Protein AF-A0A815MIX4-F1 (afdb_monomer_lite)

Sequence (222 aa):
MMLAAHYNLRPIVDLLFELLPLDRAVDDLLRLACRYTIDRHMLDGDNAFYFFAQGLNGKQTSDNPILYEVYEFHHECQTFDELISIQNDNNAMCMHALLVNERIFRQHGDIAIYFDLFEKQCDYYHDNQLFHRCLQLRIHAYQLIRRVQNDSYDQRRWHDNKFYSLVKDLQNMLRQSGVVPVDSLVIIFNWIFDQNMIVSTFLQLNLLKIVICVSIYSVVQN

Foldseek 3Di:
DLVCVLVVVVVVLVVVLVVDDLVVNLLVLLLSLLCCLQPPSNPDLVSNLVSLVVSLVSDDDDPDWDQDVLLVRQTQDNDNVVSVVCSPPSSSSNSNSLSSLLVVCLVPVPLVSNVVSLVSVLVVCLVVVVNVSSLSSVLVSVVSNPVSDDDDPVVVVVVVVVVVVSLVSVVVCCVPVVDDPVVSVVSVVCVVVVVPDPDPPVVVVSNVVVVVSNVVSVVVVD

pLDDT: mean 75.34, std 15.77, range [40.16, 96.56]

Secondary structure (DSSP, 8-state):
-HHHHHTT-HHHHHHHHHHS-HHHHHHHHHHHHHHHHH-TTS--HHHHHHHHHHHHHTPPPPSS----GGGTT-----SHHHHHHHTT-HHHHHHHHHHHHHHHHHHH--HHHHHHHHHHHHHHHHHTT-HHHHHHHHHHHHHHHHHH----HHHHHHHHHHHHHHHHHHHHHHHHHS---HHHHHHHHHHHHHT-----HHHHHHHHHHHHHHHHHHHH--

Organism: NCBI:txid392033

Radius of gyration: 19.66 Å; chains: 1; bounding box: 45×32×56 Å

Structure (mmCIF, N/CA/C/O backbone):
data_AF-A0A815MIX4-F1
#
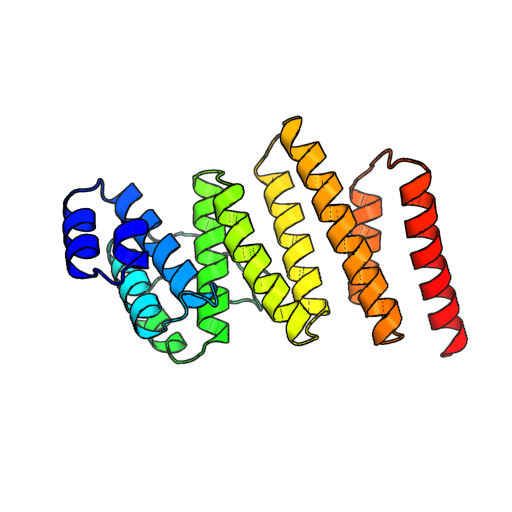_entry.id   AF-A0A815MIX4-F1
#
loop_
_atom_site.group_PDB
_atom_site.id
_atom_site.type_symbol
_atom_site.label_atom_id
_atom_site.label_alt_id
_atom_site.label_comp_id
_atom_site.label_asym_id
_atom_site.label_entity_id
_atom_site.label_seq_id
_atom_site.pdbx_PDB_ins_code
_atom_site.Cartn_x
_atom_site.Cartn_y
_atom_site.Cartn_z
_atom_site.occupancy
_atom_site.B_iso_or_equiv
_atom_site.auth_seq_id
_atom_site.auth_comp_id
_atom_site.auth_asym_id
_atom_site.auth_atom_id
_atom_site.pdbx_PDB_model_num
ATOM 1 N N . MET A 1 1 ? 12.517 8.590 -12.000 1.00 79.62 1 MET A N 1
ATOM 2 C CA . MET A 1 1 ? 11.249 7.919 -12.363 1.00 79.62 1 MET A CA 1
ATOM 3 C C . MET A 1 1 ? 10.048 8.576 -11.700 1.00 79.62 1 MET A C 1
ATOM 5 O O . MET A 1 1 ? 9.207 9.089 -12.419 1.00 79.62 1 MET A O 1
ATOM 9 N N . MET A 1 2 ? 10.012 8.669 -10.365 1.00 75.19 2 MET A N 1
ATOM 10 C CA . MET A 1 2 ? 8.900 9.267 -9.598 1.00 75.19 2 MET A CA 1
ATOM 11 C C . MET A 1 2 ? 8.406 10.630 -10.105 1.00 75.19 2 MET A C 1
ATOM 13 O O . MET A 1 2 ? 7.207 10.829 -10.259 1.00 75.19 2 MET A O 1
ATOM 17 N N . LEU A 1 3 ? 9.321 11.555 -10.415 1.00 80.06 3 LEU A N 1
ATOM 18 C CA . LEU A 1 3 ? 8.947 12.871 -10.942 1.00 80.06 3 LEU A CA 1
ATOM 19 C C . LEU A 1 3 ? 8.307 12.778 -12.337 1.00 80.06 3 LEU A C 1
ATOM 21 O O . LEU A 1 3 ? 7.309 13.434 -12.593 1.00 80.06 3 LEU A O 1
ATOM 25 N N . ALA A 1 4 ? 8.854 11.945 -13.227 1.00 82.81 4 ALA A N 1
ATOM 26 C CA . ALA A 1 4 ? 8.300 11.749 -14.567 1.00 82.81 4 ALA A CA 1
ATOM 27 C C . ALA A 1 4 ? 6.889 11.152 -14.503 1.00 82.81 4 ALA A C 1
ATOM 29 O O . ALA A 1 4 ? 5.995 11.588 -15.223 1.00 82.81 4 ALA A O 1
ATOM 30 N N . ALA A 1 5 ? 6.678 10.208 -13.588 1.00 77.06 5 ALA A N 1
ATOM 31 C CA . ALA A 1 5 ? 5.374 9.613 -13.369 1.00 77.06 5 ALA A CA 1
ATOM 32 C C . ALA A 1 5 ? 4.365 10.588 -12.749 1.00 77.06 5 ALA A C 1
ATOM 34 O O . ALA A 1 5 ? 3.227 10.634 -13.189 1.00 77.06 5 ALA A O 1
ATOM 35 N N . HIS A 1 6 ? 4.785 11.444 -11.812 1.00 73.19 6 HIS A N 1
ATOM 36 C CA . HIS A 1 6 ? 3.924 12.506 -11.277 1.00 73.19 6 HIS A CA 1
ATOM 37 C C . HIS A 1 6 ? 3.339 13.414 -12.376 1.00 73.19 6 HIS A C 1
ATOM 39 O O . HIS A 1 6 ? 2.205 13.865 -12.267 1.00 73.19 6 HIS A O 1
ATOM 45 N N . TYR A 1 7 ? 4.087 13.637 -13.461 1.00 82.12 7 TYR A N 1
ATOM 46 C CA . TYR A 1 7 ? 3.631 14.389 -14.635 1.00 82.12 7 TYR A CA 1
ATOM 47 C C . TYR A 1 7 ? 3.017 13.511 -15.743 1.00 82.12 7 TYR A C 1
ATOM 49 O O . TYR A 1 7 ? 2.845 13.980 -16.866 1.00 82.12 7 TYR A O 1
ATOM 57 N N . ASN A 1 8 ? 2.702 12.244 -15.457 1.00 78.69 8 ASN A N 1
ATOM 58 C CA . ASN A 1 8 ? 2.162 11.261 -16.403 1.00 78.69 8 ASN A CA 1
ATOM 59 C C . ASN A 1 8 ? 3.000 11.094 -17.685 1.00 78.69 8 ASN A C 1
ATOM 61 O O . ASN A 1 8 ? 2.490 10.775 -18.759 1.00 78.69 8 ASN A O 1
ATOM 65 N N . LEU A 1 9 ? 4.319 11.266 -17.578 1.00 86.75 9 LEU A N 1
ATOM 66 C CA . LEU A 1 9 ? 5.256 11.105 -18.688 1.00 86.75 9 LEU A CA 1
ATOM 67 C C . LEU A 1 9 ? 5.687 9.638 -18.804 1.00 86.75 9 LEU A C 1
ATOM 69 O O . LEU A 1 9 ? 6.866 9.320 -18.638 1.00 86.75 9 LEU A O 1
ATOM 73 N N . ARG A 1 10 ? 4.732 8.737 -19.085 1.00 85.06 10 ARG A N 1
ATOM 74 C CA . ARG A 1 10 ? 4.973 7.283 -19.184 1.00 85.06 10 ARG A CA 1
ATOM 75 C C . ARG A 1 10 ? 6.172 6.922 -20.085 1.00 85.06 10 ARG A C 1
ATOM 77 O O . ARG A 1 10 ? 7.029 6.196 -19.595 1.00 85.06 10 ARG A O 1
ATOM 84 N N . PRO A 1 11 ? 6.358 7.511 -21.286 1.00 88.12 11 PRO A N 1
ATOM 85 C CA . PRO A 1 11 ? 7.526 7.205 -22.121 1.00 88.12 11 PRO A CA 1
ATOM 86 C C . PRO A 1 11 ? 8.874 7.507 -21.449 1.00 88.12 11 PRO A C 1
ATOM 88 O O . PRO A 1 11 ? 9.871 6.845 -21.715 1.00 88.12 11 PRO A O 1
ATOM 91 N N . ILE A 1 12 ? 8.921 8.507 -20.562 1.00 88.06 12 ILE A N 1
ATOM 92 C CA . ILE A 1 12 ? 10.130 8.832 -19.796 1.00 88.06 12 ILE A CA 1
ATOM 93 C C . ILE A 1 12 ? 10.322 7.827 -18.658 1.00 88.06 12 ILE A C 1
ATOM 95 O O . ILE A 1 12 ? 11.456 7.491 -18.331 1.00 88.06 12 ILE A O 1
ATOM 99 N N . VAL A 1 13 ? 9.239 7.346 -18.042 1.00 86.44 13 VAL A N 1
ATOM 100 C CA . VAL A 1 13 ? 9.316 6.281 -17.032 1.00 86.44 13 VAL A CA 1
ATOM 101 C C . VAL A 1 13 ? 9.862 4.999 -17.656 1.00 86.44 13 VAL A C 1
ATOM 103 O O . VAL A 1 13 ? 10.793 4.432 -17.092 1.00 86.44 13 VAL A O 1
ATOM 106 N N . ASP A 1 14 ? 9.355 4.614 -18.829 1.00 86.06 14 ASP A N 1
ATOM 107 C CA . ASP A 1 14 ? 9.813 3.432 -19.567 1.00 86.06 14 ASP A CA 1
ATOM 108 C C . ASP A 1 14 ? 11.296 3.570 -19.964 1.00 86.06 14 ASP A C 1
ATOM 110 O O . ASP A 1 14 ? 12.101 2.689 -19.671 1.00 86.06 14 ASP A O 1
ATOM 114 N N . LEU A 1 15 ? 11.703 4.726 -20.508 1.00 88.38 15 LEU A N 1
ATOM 115 C CA . LEU A 1 15 ? 13.111 5.000 -20.830 1.00 88.38 15 LEU A CA 1
ATOM 116 C C . LEU A 1 15 ? 14.020 4.917 -19.594 1.00 88.38 15 LEU A C 1
ATOM 118 O O . LEU A 1 15 ? 15.122 4.381 -19.652 1.00 88.38 15 LEU A O 1
ATOM 122 N N . LEU A 1 16 ? 13.588 5.477 -18.461 1.00 86.38 16 LEU A N 1
ATOM 123 C CA . LEU A 1 16 ? 14.371 5.431 -17.227 1.00 86.38 16 LEU A CA 1
ATOM 124 C C . LEU A 1 16 ? 14.458 4.015 -16.652 1.00 86.38 16 LEU A C 1
ATOM 126 O O . LEU A 1 16 ? 15.475 3.693 -16.042 1.00 86.38 16 LEU A O 1
ATOM 130 N N . PHE A 1 17 ? 13.429 3.188 -16.839 1.00 85.56 17 PHE A N 1
ATOM 131 C CA . PHE A 1 17 ? 13.443 1.789 -16.422 1.00 85.56 17 PHE A CA 1
ATOM 132 C C . PHE A 1 17 ? 14.522 0.994 -17.166 1.00 85.56 17 PHE A C 1
ATOM 134 O O . PHE A 1 17 ? 15.281 0.268 -16.531 1.00 85.56 17 PHE A O 1
ATOM 141 N N . GLU A 1 18 ? 14.669 1.206 -18.476 1.00 86.25 18 GLU A N 1
ATOM 142 C CA . GLU A 1 18 ? 15.715 0.562 -19.287 1.00 86.25 18 GLU A CA 1
ATOM 143 C C . GLU A 1 18 ? 17.143 0.986 -18.898 1.00 86.25 18 GLU A C 1
ATOM 145 O O . GLU A 1 18 ? 18.100 0.242 -19.112 1.00 86.25 18 GLU A O 1
ATOM 150 N N . LEU A 1 19 ? 17.303 2.186 -18.332 1.00 87.00 19 LEU A N 1
ATOM 151 C CA . LEU A 1 19 ? 18.609 2.764 -18.000 1.00 87.00 19 LEU A CA 1
ATOM 152 C C . LEU A 1 19 ? 19.081 2.464 -16.571 1.00 87.00 19 LEU A C 1
ATOM 154 O O . LEU A 1 19 ? 20.255 2.684 -16.259 1.00 87.00 19 LEU A O 1
ATOM 158 N N . LEU A 1 20 ? 18.191 2.024 -15.681 1.00 83.50 20 LEU A N 1
ATOM 159 C CA . LEU A 1 20 ? 18.502 1.793 -14.271 1.00 83.50 20 LEU A CA 1
ATOM 160 C C . LEU A 1 20 ? 18.845 0.320 -13.993 1.00 83.50 20 LEU A C 1
ATOM 162 O O . LEU A 1 20 ? 18.375 -0.571 -14.697 1.00 83.50 20 LEU A O 1
ATOM 166 N N . PRO A 1 21 ? 19.641 0.027 -12.944 1.00 83.19 21 PRO A N 1
ATOM 167 C CA . PRO A 1 21 ? 19.847 -1.347 -12.495 1.00 83.19 21 PRO A CA 1
ATOM 168 C C . PRO A 1 21 ? 18.508 -2.019 -12.177 1.00 83.19 21 PRO A C 1
ATOM 170 O O . PRO A 1 21 ? 17.703 -1.434 -11.448 1.00 83.19 21 PRO A O 1
ATOM 173 N N . LEU A 1 22 ? 18.309 -3.239 -12.688 1.00 80.62 22 LEU A N 1
ATOM 174 C CA . LEU A 1 22 ? 17.027 -3.954 -12.660 1.00 80.62 22 LEU A CA 1
ATOM 175 C C . LEU A 1 22 ? 16.388 -3.970 -11.263 1.00 80.62 22 LEU A C 1
ATOM 177 O O . LEU A 1 22 ? 15.242 -3.557 -11.120 1.00 80.62 22 LEU A O 1
ATOM 181 N N . ASP A 1 23 ? 17.150 -4.334 -10.229 1.00 76.88 23 ASP A N 1
ATOM 182 C CA . ASP A 1 23 ? 16.641 -4.442 -8.853 1.00 76.88 23 ASP A CA 1
ATOM 183 C C . ASP A 1 23 ? 16.054 -3.119 -8.337 1.00 76.88 23 ASP A C 1
ATOM 185 O O . ASP A 1 23 ? 14.976 -3.078 -7.747 1.00 76.88 23 ASP A O 1
ATOM 189 N N . ARG A 1 24 ? 16.740 -2.002 -8.604 1.00 77.69 24 ARG A N 1
ATOM 190 C CA . ARG A 1 24 ? 16.288 -0.673 -8.176 1.00 77.69 24 ARG A CA 1
ATOM 191 C C . ARG A 1 24 ? 15.137 -0.165 -9.039 1.00 77.69 24 ARG A C 1
ATOM 193 O O . ARG A 1 24 ? 14.228 0.481 -8.527 1.00 77.69 24 ARG A O 1
ATOM 200 N N . ALA A 1 25 ? 15.186 -0.447 -10.338 1.00 83.69 25 ALA A N 1
ATOM 201 C CA . ALA A 1 25 ? 14.171 -0.029 -11.292 1.00 83.69 25 ALA A CA 1
ATOM 202 C C . ALA A 1 25 ? 12.816 -0.694 -10.992 1.00 83.69 25 ALA A C 1
ATOM 204 O O . ALA A 1 25 ? 11.783 -0.026 -11.028 1.00 83.69 25 ALA A O 1
ATOM 205 N N . VAL A 1 26 ? 12.827 -1.981 -10.628 1.00 88.00 26 VAL A N 1
ATOM 206 C CA . VAL A 1 26 ? 11.630 -2.742 -10.241 1.00 88.00 26 VAL A CA 1
ATOM 207 C C . VAL A 1 26 ? 10.994 -2.167 -8.979 1.00 88.00 26 VAL A C 1
ATOM 209 O O . VAL A 1 26 ? 9.800 -1.874 -8.984 1.00 88.00 26 VAL A O 1
ATOM 212 N N . ASP A 1 27 ? 11.766 -1.940 -7.915 1.00 87.75 27 ASP A N 1
ATOM 213 C CA . ASP A 1 27 ? 11.205 -1.383 -6.679 1.00 87.75 27 ASP A CA 1
ATOM 214 C C . ASP A 1 27 ? 10.684 0.050 -6.870 1.00 87.75 27 ASP A C 1
ATOM 216 O O . ASP A 1 27 ? 9.637 0.399 -6.322 1.00 87.75 27 ASP A O 1
ATOM 220 N N . ASP A 1 28 ? 11.351 0.875 -7.683 1.00 87.38 28 ASP A N 1
ATOM 221 C CA . ASP A 1 28 ? 10.871 2.221 -8.013 1.00 87.38 28 ASP A CA 1
ATOM 222 C C . ASP A 1 28 ? 9.551 2.184 -8.811 1.00 87.38 28 ASP A C 1
ATOM 224 O O . ASP A 1 28 ? 8.650 2.983 -8.535 1.00 87.38 28 ASP A O 1
ATOM 228 N N . LEU A 1 29 ? 9.393 1.244 -9.755 1.00 90.38 29 LEU A N 1
ATOM 229 C CA . LEU A 1 29 ? 8.122 1.018 -10.460 1.00 90.38 29 LEU A CA 1
ATOM 230 C C . LEU A 1 29 ? 7.015 0.556 -9.516 1.00 90.38 29 LEU A C 1
ATOM 232 O O . LEU A 1 29 ? 5.892 1.052 -9.579 1.00 90.38 29 LEU A O 1
ATOM 236 N N . LEU A 1 30 ? 7.323 -0.374 -8.619 1.00 91.81 30 LEU A N 1
ATOM 237 C CA . LEU A 1 30 ? 6.350 -0.910 -7.677 1.00 91.81 30 LEU A CA 1
ATOM 238 C C . LEU A 1 30 ? 5.905 0.144 -6.657 1.00 91.81 30 LEU A C 1
ATOM 240 O O . LEU A 1 30 ? 4.713 0.270 -6.380 1.00 91.81 30 LEU A O 1
ATOM 244 N N . ARG A 1 31 ? 6.826 0.978 -6.156 1.00 90.81 31 ARG A N 1
ATOM 245 C CA . ARG A 1 31 ? 6.482 2.146 -5.324 1.00 90.81 31 ARG A CA 1
ATOM 246 C C . ARG A 1 31 ? 5.573 3.119 -6.064 1.00 90.81 31 ARG A C 1
ATOM 248 O O . ARG A 1 31 ? 4.668 3.701 -5.461 1.00 90.81 31 ARG A O 1
ATOM 255 N N . LEU A 1 32 ? 5.815 3.304 -7.358 1.00 91.56 32 LEU A N 1
ATOM 256 C CA . LEU A 1 32 ? 4.985 4.154 -8.191 1.00 91.56 32 LEU A CA 1
ATOM 257 C C . LEU A 1 32 ? 3.574 3.573 -8.360 1.00 91.56 32 LEU A C 1
ATOM 259 O O . LEU A 1 32 ? 2.599 4.292 -8.150 1.00 91.56 32 LEU A O 1
ATOM 263 N N . ALA A 1 33 ? 3.461 2.277 -8.652 1.00 93.88 33 ALA A N 1
ATOM 264 C CA . ALA A 1 33 ? 2.185 1.569 -8.728 1.00 93.88 33 ALA A CA 1
ATOM 265 C C . ALA A 1 33 ? 1.378 1.698 -7.421 1.00 93.88 33 ALA A C 1
ATOM 267 O O . ALA A 1 33 ? 0.186 2.013 -7.441 1.00 93.88 33 ALA A O 1
ATOM 268 N N . CYS A 1 34 ? 2.047 1.574 -6.267 1.00 94.25 34 CYS A N 1
ATOM 269 C CA . CYS A 1 34 ? 1.418 1.764 -4.958 1.00 94.25 34 CYS A CA 1
ATOM 270 C C . CYS A 1 34 ? 0.846 3.179 -4.781 1.00 94.25 34 CYS A C 1
ATOM 272 O O . CYS A 1 34 ? -0.245 3.341 -4.234 1.00 94.25 34 CYS A O 1
ATOM 274 N N . ARG A 1 35 ? 1.545 4.215 -5.268 1.00 92.69 35 ARG A N 1
ATOM 275 C CA . ARG A 1 35 ? 1.034 5.597 -5.242 1.00 92.69 35 ARG A CA 1
ATOM 276 C C . ARG A 1 35 ? -0.188 5.779 -6.125 1.00 92.69 35 ARG A C 1
ATOM 278 O O . ARG A 1 35 ? -1.153 6.361 -5.650 1.00 92.69 35 ARG A O 1
ATOM 285 N N . TYR A 1 36 ? -0.177 5.242 -7.342 1.00 94.00 36 TYR A N 1
ATOM 286 C CA . TYR A 1 36 ? -1.345 5.279 -8.228 1.00 94.00 36 TYR A CA 1
ATOM 287 C C . TYR A 1 36 ? -2.574 4.563 -7.645 1.00 94.00 36 TYR A C 1
ATOM 289 O O . TYR A 1 36 ? -3.699 4.837 -8.052 1.00 94.00 36 TYR A O 1
ATOM 297 N N . THR A 1 37 ? -2.363 3.673 -6.672 1.00 94.81 37 THR A N 1
ATOM 298 C CA . THR A 1 37 ? -3.431 2.925 -6.000 1.00 94.81 37 THR A CA 1
ATOM 299 C C . THR A 1 37 ? -3.968 3.632 -4.752 1.00 94.81 37 THR A C 1
ATOM 301 O O . THR A 1 37 ? -5.168 3.609 -4.507 1.00 94.81 37 THR A O 1
ATOM 304 N N . ILE A 1 38 ? -3.096 4.248 -3.944 1.00 93.62 38 ILE A N 1
ATOM 305 C CA . ILE A 1 38 ? -3.452 4.755 -2.603 1.00 93.62 38 ILE A CA 1
ATOM 306 C C . ILE A 1 38 ? -3.509 6.291 -2.546 1.00 93.62 38 ILE A C 1
ATOM 308 O O . ILE A 1 38 ? -4.311 6.870 -1.810 1.00 93.62 38 ILE A O 1
ATOM 312 N N . ASP A 1 39 ? -2.637 6.986 -3.280 1.00 90.88 39 ASP A N 1
ATOM 313 C CA . ASP A 1 39 ? -2.523 8.441 -3.197 1.00 90.88 39 ASP A CA 1
ATOM 314 C C . ASP A 1 39 ? -3.663 9.111 -3.963 1.00 90.88 39 ASP A C 1
ATOM 316 O O . ASP A 1 39 ? -3.680 9.105 -5.192 1.00 90.88 39 ASP A O 1
ATOM 320 N N . ARG A 1 40 ? -4.594 9.746 -3.238 1.00 87.31 40 ARG A N 1
ATOM 321 C CA . ARG A 1 40 ? -5.786 10.394 -3.815 1.00 87.31 40 ARG A CA 1
ATOM 322 C C . ARG A 1 40 ? -5.473 11.394 -4.929 1.00 87.31 40 ARG A C 1
ATOM 324 O O . ARG A 1 40 ? -6.309 11.598 -5.802 1.00 87.31 40 ARG A O 1
ATOM 331 N N . HIS A 1 41 ? -4.296 12.018 -4.907 1.00 86.19 41 HIS A N 1
ATOM 332 C CA . HIS A 1 41 ? -3.884 12.982 -5.931 1.00 86.19 41 HIS A CA 1
ATOM 333 C C . HIS A 1 41 ? -3.327 12.332 -7.198 1.00 86.19 41 HIS A C 1
ATOM 335 O O . HIS A 1 41 ? -3.188 13.006 -8.216 1.00 86.19 41 HIS A O 1
ATOM 341 N N . MET A 1 42 ? -2.995 11.047 -7.129 1.00 87.12 42 MET A N 1
ATOM 342 C CA . MET A 1 42 ? -2.441 10.266 -8.226 1.00 87.12 42 MET A CA 1
ATOM 343 C C . MET A 1 42 ? -3.307 9.047 -8.550 1.00 87.12 42 MET A C 1
ATOM 345 O O . MET A 1 42 ? -2.818 8.174 -9.240 1.00 87.12 42 MET A O 1
ATOM 349 N N . LEU A 1 43 ? -4.549 8.942 -8.070 1.00 89.94 43 LEU A N 1
ATOM 350 C CA . LEU A 1 43 ? -5.382 7.758 -8.304 1.00 89.94 43 LEU A CA 1
ATOM 351 C C . LEU A 1 43 ? -5.587 7.490 -9.801 1.00 89.94 43 LEU A C 1
ATOM 353 O O . LEU A 1 43 ? -6.204 8.295 -10.498 1.00 89.94 43 LEU A O 1
ATOM 357 N N . ASP A 1 44 ? -5.099 6.343 -10.269 1.00 91.81 44 ASP A N 1
ATOM 358 C CA . ASP A 1 44 ? -5.249 5.876 -11.649 1.00 91.81 44 ASP A CA 1
ATOM 359 C C . ASP A 1 44 ? -5.038 4.354 -11.699 1.00 91.81 44 ASP A C 1
ATOM 361 O O . ASP A 1 44 ? -3.911 3.858 -11.607 1.00 91.81 44 ASP A O 1
ATOM 365 N N . GLY A 1 45 ? -6.140 3.609 -11.822 1.00 91.19 45 GLY A N 1
ATOM 366 C CA . GLY A 1 45 ? -6.121 2.144 -11.841 1.00 91.19 45 GLY A CA 1
ATOM 367 C C . GLY A 1 45 ? -5.362 1.562 -13.037 1.00 91.19 45 GLY A C 1
ATOM 368 O O . GLY A 1 45 ? -4.663 0.560 -12.882 1.00 91.19 45 GLY A O 1
ATOM 369 N N . ASP A 1 46 ? -5.412 2.225 -14.196 1.00 92.06 46 ASP A N 1
ATOM 370 C CA . ASP A 1 46 ? -4.738 1.766 -15.415 1.00 92.06 46 ASP A CA 1
ATOM 371 C C . ASP A 1 46 ? -3.217 1.911 -15.278 1.00 92.06 46 ASP A C 1
ATOM 373 O O . ASP A 1 46 ? -2.446 1.027 -15.667 1.00 92.06 46 ASP A O 1
ATOM 377 N N . ASN A 1 47 ? -2.762 3.026 -14.697 1.00 91.56 47 ASN A N 1
ATOM 378 C CA . ASN A 1 47 ? -1.351 3.22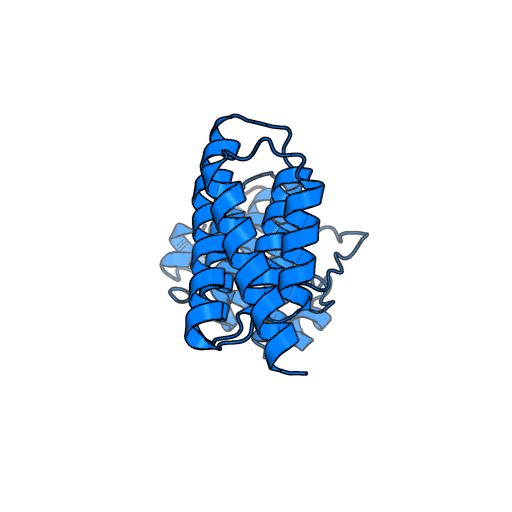1 -14.379 1.00 91.56 47 ASN A CA 1
ATOM 379 C C . ASN A 1 47 ? -0.883 2.304 -13.245 1.00 91.56 47 ASN A C 1
ATOM 381 O O . ASN A 1 47 ? 0.204 1.733 -13.356 1.00 91.56 47 ASN A O 1
ATOM 385 N N . ALA A 1 48 ? -1.690 2.110 -12.200 1.00 94.44 48 ALA A N 1
ATOM 386 C CA . ALA A 1 48 ? -1.376 1.172 -11.126 1.00 94.44 48 ALA A CA 1
ATOM 387 C C . ALA A 1 48 ? -1.159 -0.246 -11.672 1.00 94.44 48 ALA A C 1
ATOM 389 O O . ALA A 1 48 ? -0.090 -0.824 -11.467 1.00 94.44 48 ALA A O 1
ATOM 390 N N . PHE A 1 49 ? -2.127 -0.777 -12.426 1.00 94.75 49 PHE A N 1
ATOM 391 C CA . PHE A 1 49 ? -2.040 -2.107 -13.026 1.00 94.75 49 PHE A CA 1
ATOM 392 C C . PHE A 1 49 ? -0.828 -2.236 -13.954 1.00 94.75 49 PHE A C 1
ATOM 394 O O . PHE A 1 49 ? -0.055 -3.186 -13.829 1.00 94.75 49 PHE A O 1
ATOM 401 N N . TYR A 1 50 ? -0.613 -1.258 -14.841 1.00 92.44 50 TYR A N 1
ATOM 402 C CA . TYR A 1 50 ? 0.527 -1.262 -15.760 1.00 92.44 50 TYR A CA 1
ATOM 403 C C . TYR A 1 50 ? 1.865 -1.361 -15.020 1.00 92.44 50 TYR A C 1
ATOM 405 O O . TYR A 1 50 ? 2.696 -2.203 -15.357 1.00 92.44 50 TYR A O 1
ATOM 413 N N . PHE A 1 51 ? 2.082 -0.531 -13.997 1.00 92.56 51 PHE A N 1
ATOM 414 C CA . PHE A 1 51 ? 3.353 -0.526 -13.275 1.00 92.56 51 PHE A CA 1
ATOM 415 C C . PHE A 1 51 ? 3.523 -1.746 -12.358 1.00 92.56 51 PHE A C 1
ATOM 417 O O . PHE A 1 51 ? 4.646 -2.239 -12.237 1.00 92.56 51 PHE A O 1
ATOM 424 N N . PHE A 1 52 ? 2.445 -2.295 -11.783 1.00 94.00 52 PHE A N 1
ATOM 425 C CA . PHE A 1 52 ? 2.513 -3.587 -11.088 1.00 94.00 52 PHE A CA 1
ATOM 426 C C . PHE A 1 52 ? 2.893 -4.723 -12.040 1.00 94.00 52 PHE A C 1
ATOM 428 O O . PHE A 1 52 ? 3.790 -5.503 -11.724 1.00 94.00 52 PHE A O 1
ATOM 435 N N . ALA A 1 53 ? 2.287 -4.783 -13.228 1.00 92.25 53 ALA A N 1
ATOM 436 C CA . ALA A 1 53 ? 2.597 -5.796 -14.234 1.00 92.25 53 ALA A CA 1
ATOM 437 C C . ALA A 1 53 ? 4.065 -5.733 -14.689 1.00 92.25 53 ALA A C 1
ATOM 439 O O . ALA A 1 53 ? 4.735 -6.763 -14.770 1.00 92.25 53 ALA A O 1
ATOM 440 N N . GLN A 1 54 ? 4.589 -4.526 -14.925 1.00 88.50 54 GLN A N 1
ATOM 441 C CA . GLN A 1 54 ? 6.006 -4.337 -15.254 1.00 88.50 54 GLN A CA 1
ATOM 442 C C . GLN A 1 54 ? 6.925 -4.764 -14.102 1.00 88.50 54 GLN A C 1
ATOM 444 O O . GLN A 1 54 ? 7.930 -5.436 -14.327 1.00 88.50 54 GLN A O 1
ATOM 449 N N . GLY A 1 55 ? 6.562 -4.429 -12.861 1.00 87.75 55 GLY A N 1
ATOM 450 C CA . GLY A 1 55 ? 7.319 -4.832 -11.680 1.00 87.75 55 GLY A CA 1
ATOM 451 C C . GLY A 1 55 ? 7.344 -6.349 -11.459 1.00 87.75 55 GLY A C 1
ATOM 452 O O . GLY A 1 55 ? 8.384 -6.880 -11.078 1.00 87.75 55 GLY A O 1
ATOM 453 N N . LEU A 1 56 ? 6.248 -7.062 -11.750 1.00 86.69 56 LEU A N 1
ATOM 454 C CA . LEU A 1 56 ? 6.182 -8.529 -11.657 1.00 86.69 56 LEU A CA 1
ATOM 455 C C . LEU A 1 56 ? 7.149 -9.222 -12.622 1.00 86.69 56 LEU A C 1
ATOM 457 O O . LEU A 1 56 ? 7.810 -10.179 -12.229 1.00 86.69 56 LEU A O 1
ATOM 461 N N . ASN A 1 57 ? 7.287 -8.712 -13.848 1.00 78.31 57 ASN A N 1
ATOM 462 C CA . ASN A 1 57 ? 8.199 -9.282 -14.848 1.00 78.31 57 ASN A CA 1
ATOM 463 C C . ASN A 1 57 ? 9.676 -9.217 -14.426 1.00 78.31 57 ASN A C 1
ATOM 465 O O . ASN A 1 57 ? 10.477 -10.039 -14.866 1.00 78.31 57 ASN A O 1
ATOM 469 N N . GLY A 1 58 ? 10.043 -8.241 -13.592 1.00 67.25 58 GLY A N 1
ATOM 470 C CA . GLY A 1 58 ? 11.406 -8.071 -13.088 1.00 67.25 58 GLY A CA 1
ATOM 471 C C . GLY A 1 58 ? 11.663 -8.702 -11.716 1.00 67.25 58 GLY A C 1
ATOM 472 O O . GLY A 1 58 ? 12.774 -8.585 -11.200 1.00 67.25 58 GLY A O 1
ATOM 473 N N . LYS A 1 59 ? 10.662 -9.338 -11.095 1.00 67.94 59 LYS A N 1
ATOM 474 C CA . LYS A 1 59 ? 10.723 -9.785 -9.699 1.00 67.94 59 LYS A CA 1
ATOM 475 C C . LYS A 1 59 ? 11.256 -11.218 -9.568 1.00 67.94 59 LYS A C 1
ATOM 477 O O . LYS A 1 59 ? 10.812 -12.125 -10.265 1.00 67.94 59 LYS A O 1
ATOM 482 N N . GLN A 1 60 ? 12.138 -11.449 -8.591 1.00 59.09 60 GLN A N 1
ATOM 483 C CA . GLN A 1 60 ? 12.347 -12.788 -8.027 1.00 59.09 60 GLN A CA 1
ATOM 484 C C . GLN A 1 60 ? 11.223 -13.080 -7.025 1.00 59.09 60 GLN A C 1
ATOM 486 O O . GLN A 1 60 ? 11.025 -12.324 -6.069 1.00 59.09 60 GLN A O 1
ATOM 491 N N . THR A 1 61 ? 10.453 -14.141 -7.265 1.00 57.44 61 THR A N 1
ATOM 492 C CA . THR A 1 61 ? 9.349 -14.579 -6.399 1.00 57.44 61 THR A CA 1
ATOM 493 C C . THR A 1 61 ? 9.791 -14.690 -4.941 1.00 57.44 61 THR A C 1
ATOM 495 O O . THR A 1 61 ? 10.840 -15.254 -4.642 1.00 57.44 61 THR A O 1
ATOM 498 N N . SER A 1 62 ? 8.987 -14.136 -4.029 1.00 58.56 62 SER A N 1
ATOM 499 C CA . SER A 1 62 ? 9.208 -14.293 -2.588 1.00 58.56 62 SER A CA 1
ATOM 500 C C . SER A 1 62 ? 8.657 -15.646 -2.153 1.00 58.56 62 SER A C 1
ATOM 502 O O . SER A 1 62 ? 7.458 -15.874 -2.290 1.00 58.56 62 SER A O 1
ATOM 504 N N . ASP A 1 63 ? 9.498 -16.505 -1.575 1.00 56.34 63 ASP A N 1
ATOM 505 C CA . ASP A 1 63 ? 9.101 -17.862 -1.160 1.00 56.34 63 ASP A CA 1
ATOM 506 C C . ASP A 1 63 ? 8.060 -17.889 -0.023 1.00 56.34 63 ASP A C 1
ATOM 508 O O . ASP A 1 63 ? 7.458 -18.927 0.233 1.00 56.34 63 ASP A O 1
ATOM 512 N N . ASN A 1 64 ? 7.816 -16.761 0.659 1.00 60.19 64 ASN A N 1
ATOM 513 C CA . ASN A 1 64 ? 6.850 -16.679 1.756 1.00 60.19 64 ASN A CA 1
ATOM 514 C C . ASN A 1 64 ? 5.885 -15.494 1.578 1.00 60.19 64 ASN A C 1
ATOM 516 O O . ASN A 1 64 ? 6.309 -14.342 1.740 1.00 60.19 64 ASN A O 1
ATOM 520 N N . PRO A 1 65 ? 4.595 -15.737 1.274 1.00 63.47 65 PRO A N 1
ATOM 521 C CA . PRO A 1 65 ? 3.602 -14.678 1.210 1.00 63.47 65 PRO A CA 1
ATOM 522 C C . PRO A 1 65 ? 3.326 -14.127 2.609 1.00 63.47 65 PRO A C 1
ATOM 524 O O . PRO A 1 65 ? 3.156 -14.860 3.585 1.00 63.47 65 PRO A O 1
ATOM 527 N N . ILE A 1 66 ? 3.278 -12.804 2.702 1.00 65.75 66 ILE A N 1
ATOM 528 C CA . ILE A 1 66 ? 2.870 -12.114 3.917 1.00 65.75 66 ILE A CA 1
ATOM 529 C C . ILE A 1 66 ? 1.350 -12.254 4.042 1.00 65.75 66 ILE A C 1
ATOM 531 O O . ILE A 1 66 ? 0.619 -11.717 3.219 1.00 65.75 66 ILE A O 1
ATOM 535 N N . LEU A 1 67 ? 0.887 -12.960 5.075 1.00 70.19 67 LEU A N 1
ATOM 536 C CA . LEU A 1 67 ? -0.531 -13.085 5.411 1.00 70.19 67 LEU A CA 1
ATOM 537 C C . LEU A 1 67 ? -0.764 -12.453 6.779 1.00 70.19 67 LEU A C 1
ATOM 539 O O . LEU A 1 67 ? -0.452 -13.043 7.815 1.00 70.19 67 LEU A O 1
ATOM 543 N N . TYR A 1 68 ? -1.307 -11.241 6.778 1.00 75.62 68 TYR A N 1
ATOM 544 C CA . TYR A 1 68 ? -1.734 -10.566 7.996 1.00 75.62 68 TYR A CA 1
ATOM 545 C C . TYR A 1 68 ? -3.218 -10.235 7.914 1.00 75.62 68 TYR A C 1
ATOM 547 O O . TYR A 1 68 ? -3.721 -9.806 6.877 1.00 75.62 68 TYR A O 1
ATOM 555 N N . GLU A 1 69 ? -3.911 -10.384 9.040 1.00 78.19 69 GLU A N 1
ATOM 556 C CA . GLU A 1 69 ? -5.327 -10.026 9.183 1.00 78.19 69 GLU A CA 1
ATOM 557 C C . GLU A 1 69 ? -5.590 -8.552 8.830 1.00 78.19 69 GLU A C 1
ATOM 559 O O . GLU A 1 69 ? -6.631 -8.210 8.273 1.00 78.19 69 GLU A O 1
ATOM 564 N N . VAL A 1 70 ? -4.605 -7.684 9.080 1.00 84.00 70 VAL A N 1
ATOM 565 C CA . VAL A 1 70 ? -4.641 -6.256 8.729 1.00 84.00 70 VAL A CA 1
ATOM 566 C C . VAL A 1 70 ? -4.762 -5.995 7.223 1.00 84.00 70 VAL A C 1
ATOM 568 O O . VAL A 1 70 ? -5.259 -4.945 6.826 1.00 84.00 70 VAL A O 1
ATOM 571 N N . TYR A 1 71 ? -4.343 -6.958 6.400 1.00 88.94 71 TYR A N 1
ATOM 572 C CA . TYR A 1 71 ? -4.490 -6.950 4.944 1.00 88.94 71 TYR A CA 1
ATOM 573 C C . TYR A 1 71 ? -5.612 -7.880 4.484 1.00 88.94 71 TYR A C 1
ATOM 575 O O . TYR A 1 71 ? -5.638 -8.316 3.340 1.00 88.94 71 TYR A O 1
ATOM 583 N N . GLU A 1 72 ? -6.531 -8.231 5.386 1.00 87.31 72 GLU A N 1
ATOM 584 C CA . GLU A 1 72 ? -7.684 -9.090 5.107 1.00 87.31 72 GLU A CA 1
ATOM 585 C C . GLU A 1 72 ? -7.281 -10.452 4.518 1.00 87.31 72 GLU A C 1
ATOM 587 O O . GLU A 1 72 ? -7.996 -11.018 3.699 1.00 87.31 72 GLU A O 1
ATOM 592 N N . PHE A 1 73 ? -6.111 -10.963 4.921 1.00 86.00 73 PHE A N 1
ATOM 593 C CA . PHE A 1 73 ? -5.517 -12.200 4.398 1.00 86.00 73 PHE A CA 1
ATOM 594 C C . PHE A 1 73 ? -5.230 -12.190 2.886 1.00 86.00 73 PHE A C 1
ATOM 596 O O . PHE A 1 73 ? -5.010 -13.249 2.296 1.00 86.00 73 PHE A O 1
ATOM 603 N N . HIS A 1 74 ? -5.167 -11.010 2.262 1.00 90.00 74 HIS A N 1
ATOM 604 C CA . HIS A 1 74 ? -4.605 -10.872 0.924 1.00 90.00 74 HIS A CA 1
ATOM 605 C C . HIS A 1 74 ? -3.116 -11.222 0.939 1.00 90.00 74 HIS A C 1
ATOM 607 O O . HIS A 1 74 ? -2.429 -11.087 1.954 1.00 90.00 74 HIS A O 1
ATOM 613 N N . HIS A 1 75 ? -2.619 -11.638 -0.221 1.00 90.12 75 HIS A N 1
ATOM 614 C CA . HIS A 1 75 ? -1.202 -11.838 -0.482 1.00 90.12 75 HIS A CA 1
ATOM 615 C C . HIS A 1 75 ? -0.756 -10.939 -1.639 1.00 90.12 75 HIS A C 1
ATOM 617 O O . HIS A 1 75 ? -1.557 -10.500 -2.464 1.00 90.12 75 HIS A O 1
ATOM 623 N N . GLU A 1 76 ? 0.540 -10.633 -1.685 1.00 91.06 76 GLU A N 1
ATOM 624 C CA . GLU A 1 76 ? 1.127 -9.943 -2.830 1.00 91.06 76 GLU A CA 1
ATOM 625 C C . GLU A 1 76 ? 1.031 -10.880 -4.040 1.00 91.06 76 GLU A C 1
ATOM 627 O O . GLU A 1 76 ? 1.547 -11.997 -3.966 1.00 91.06 76 GLU A O 1
ATOM 632 N N . CYS A 1 77 ? 0.398 -10.439 -5.132 1.00 91.94 77 CYS A N 1
ATOM 633 C CA . CYS A 1 77 ? 0.362 -11.183 -6.383 1.00 91.94 77 CYS A CA 1
ATOM 634 C C . CYS A 1 77 ? 1.794 -11.532 -6.799 1.00 91.94 77 CYS A C 1
ATOM 636 O O . CYS A 1 77 ? 2.695 -10.689 -6.756 1.00 91.94 77 CYS A O 1
ATOM 638 N N . GLN A 1 78 ? 2.003 -12.787 -7.164 1.00 89.38 78 GLN A N 1
ATOM 639 C CA . GLN A 1 78 ? 3.249 -13.311 -7.705 1.00 89.38 78 GLN A CA 1
ATOM 640 C C . GLN A 1 78 ? 3.137 -13.565 -9.210 1.00 89.38 78 GLN A C 1
ATOM 642 O O . GLN A 1 78 ? 4.160 -13.651 -9.886 1.00 89.38 78 GLN A O 1
ATOM 647 N N . THR A 1 79 ? 1.916 -13.674 -9.745 1.00 90.75 79 THR A N 1
ATOM 648 C CA . THR A 1 79 ? 1.674 -13.927 -11.170 1.00 90.75 79 THR A CA 1
ATOM 649 C C . THR A 1 79 ? 0.849 -12.824 -11.824 1.00 90.75 79 THR A C 1
ATOM 651 O O . THR A 1 79 ? 0.115 -12.080 -11.170 1.00 90.75 79 THR A O 1
ATOM 654 N N . PHE A 1 80 ? 0.962 -12.724 -13.150 1.00 91.69 80 PHE A N 1
ATOM 655 C CA . PHE A 1 80 ? 0.148 -11.799 -13.936 1.00 91.69 80 PHE A CA 1
ATOM 656 C C . PHE A 1 80 ? -1.346 -12.159 -13.875 1.00 91.69 80 PHE A C 1
ATOM 658 O O . PHE A 1 80 ? -2.178 -11.262 -13.789 1.00 91.69 80 PHE A O 1
ATOM 665 N N . ASP A 1 81 ? -1.685 -13.451 -13.832 1.00 93.38 81 ASP A N 1
ATOM 666 C CA . ASP A 1 81 ? -3.072 -13.917 -13.712 1.00 93.38 81 ASP A CA 1
ATOM 667 C C . ASP A 1 81 ? -3.704 -13.499 -12.374 1.00 93.38 81 ASP A C 1
ATOM 669 O O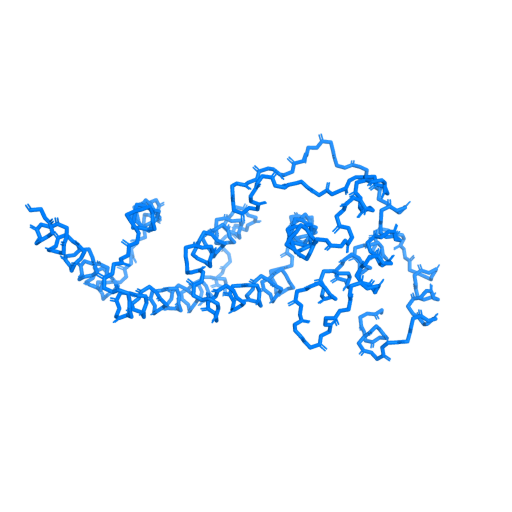 . ASP A 1 81 ? -4.844 -13.030 -12.343 1.00 93.38 81 ASP A O 1
ATOM 673 N N . GLU A 1 82 ? -2.952 -13.592 -11.270 1.00 94.44 82 GLU A N 1
ATOM 674 C CA . GLU A 1 82 ? -3.385 -13.075 -9.966 1.00 94.44 82 GLU A CA 1
ATOM 675 C C . GLU A 1 82 ? -3.622 -11.563 -10.017 1.00 94.44 82 GLU A C 1
ATOM 677 O O . GLU A 1 82 ? -4.647 -11.091 -9.527 1.00 94.44 82 GLU A O 1
ATOM 682 N N . LEU A 1 83 ? -2.725 -10.803 -10.654 1.00 94.88 83 LEU A N 1
ATOM 683 C CA . LEU A 1 83 ? -2.886 -9.356 -10.785 1.00 94.88 83 LEU A CA 1
ATOM 684 C C . LEU A 1 83 ? -4.110 -8.987 -11.645 1.00 94.88 83 LEU A C 1
ATOM 686 O O . LEU A 1 83 ? -4.871 -8.093 -11.278 1.00 94.88 83 LEU A O 1
ATOM 690 N N . ILE A 1 84 ? -4.347 -9.691 -12.759 1.00 96.25 84 ILE A N 1
ATOM 691 C CA . ILE A 1 84 ? -5.554 -9.506 -13.587 1.00 96.25 84 ILE A CA 1
ATOM 692 C C . ILE A 1 84 ? -6.814 -9.762 -12.762 1.00 96.25 84 ILE A C 1
ATOM 694 O O . ILE A 1 84 ? -7.795 -9.028 -12.897 1.00 96.25 84 ILE A O 1
ATOM 698 N N . SER A 1 85 ? -6.800 -10.787 -11.905 1.00 96.56 85 SER A N 1
ATOM 699 C CA . SER A 1 85 ? -7.974 -11.160 -11.113 1.00 96.56 85 SER A CA 1
ATOM 700 C C . SER A 1 85 ? -8.440 -10.048 -10.166 1.00 96.56 85 SER A C 1
ATOM 702 O O . SER A 1 85 ? -9.635 -9.955 -9.889 1.00 96.56 85 SER A O 1
ATOM 704 N N . ILE A 1 86 ? -7.524 -9.169 -9.739 1.00 95.88 86 ILE A N 1
ATOM 705 C CA . ILE A 1 86 ? -7.809 -8.062 -8.820 1.00 95.88 86 ILE A CA 1
ATOM 706 C C . ILE A 1 86 ? -7.908 -6.694 -9.506 1.00 95.88 86 ILE A C 1
ATOM 708 O O . ILE A 1 86 ? -8.267 -5.727 -8.846 1.00 95.88 86 ILE A O 1
ATOM 712 N N . GLN A 1 87 ? -7.646 -6.579 -10.814 1.00 94.88 87 GLN A N 1
ATOM 713 C CA . GLN A 1 87 ? -7.504 -5.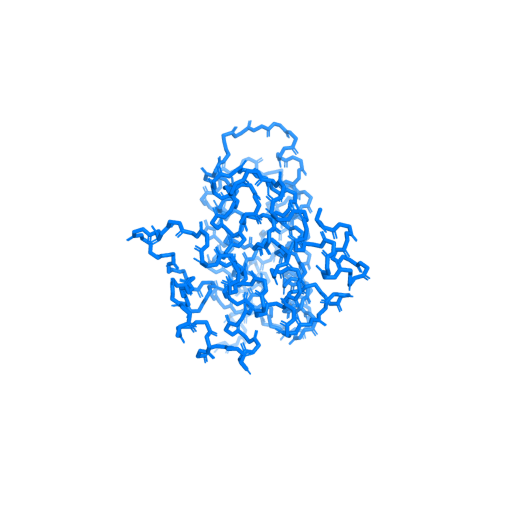280 -11.499 1.00 94.88 87 GLN A CA 1
ATOM 714 C C . GLN A 1 87 ? -8.723 -4.346 -11.357 1.00 94.88 87 GLN A C 1
ATOM 716 O O . GLN A 1 87 ? -8.579 -3.129 -11.359 1.00 94.88 87 GLN A O 1
ATOM 721 N N . ASN A 1 88 ? -9.925 -4.922 -11.239 1.00 92.69 88 ASN A N 1
ATOM 722 C CA . ASN A 1 88 ? -11.188 -4.187 -11.114 1.00 92.69 88 ASN A CA 1
ATOM 723 C C . ASN A 1 88 ? -11.693 -4.113 -9.662 1.00 92.69 88 ASN A C 1
ATOM 725 O O . ASN A 1 88 ? -12.763 -3.559 -9.410 1.00 92.69 88 ASN A O 1
ATOM 729 N N . ASP A 1 89 ? -10.952 -4.690 -8.716 1.00 95.00 89 ASP A N 1
ATOM 730 C CA . ASP A 1 89 ? -11.248 -4.648 -7.290 1.00 95.00 89 ASP A CA 1
ATOM 731 C C . ASP A 1 89 ? -10.304 -3.651 -6.611 1.00 95.00 89 ASP A C 1
ATOM 733 O O . ASP A 1 89 ? -9.151 -3.944 -6.286 1.00 95.00 89 ASP A O 1
ATOM 737 N N . ASN A 1 90 ? -10.823 -2.446 -6.375 1.00 91.56 90 ASN A N 1
ATOM 738 C CA . ASN A 1 90 ? -10.070 -1.369 -5.738 1.00 91.56 90 ASN A CA 1
ATOM 739 C C . ASN A 1 90 ? -9.550 -1.756 -4.346 1.00 91.56 90 ASN A C 1
ATOM 741 O O . ASN A 1 90 ? -8.468 -1.318 -3.963 1.00 91.56 90 ASN A O 1
ATOM 745 N N . ASN A 1 91 ? -10.301 -2.552 -3.576 1.00 91.62 91 ASN A N 1
ATOM 746 C CA . ASN A 1 91 ? -9.859 -2.962 -2.246 1.00 91.62 91 ASN A CA 1
ATOM 747 C C . ASN A 1 91 ? -8.703 -3.957 -2.358 1.00 91.62 91 ASN A C 1
ATOM 749 O O . ASN A 1 91 ? -7.668 -3.760 -1.724 1.00 91.62 91 ASN A O 1
ATOM 753 N N . ALA A 1 92 ? -8.840 -4.969 -3.214 1.00 94.38 92 ALA A N 1
ATOM 754 C CA . ALA A 1 92 ? -7.786 -5.952 -3.435 1.00 94.38 92 ALA A CA 1
ATOM 755 C C . ALA A 1 92 ? -6.506 -5.307 -4.001 1.00 94.38 92 ALA A C 1
ATOM 757 O O . ALA A 1 92 ? -5.409 -5.612 -3.530 1.00 94.38 92 ALA A O 1
ATOM 758 N N . MET A 1 93 ? -6.631 -4.347 -4.926 1.00 95.50 93 MET A N 1
ATOM 759 C CA . MET A 1 93 ? -5.504 -3.544 -5.419 1.00 95.50 93 MET A CA 1
ATOM 760 C C . MET A 1 93 ? -4.847 -2.728 -4.301 1.00 95.50 93 MET A C 1
ATOM 762 O O . MET A 1 93 ? -3.621 -2.720 -4.187 1.00 95.50 93 MET A O 1
ATOM 766 N N . CYS A 1 94 ? -5.630 -2.086 -3.428 1.00 94.56 94 CYS A N 1
ATOM 767 C CA . CYS A 1 94 ? -5.099 -1.384 -2.257 1.00 94.56 94 CYS A CA 1
ATOM 768 C C . CYS A 1 94 ? -4.340 -2.325 -1.311 1.00 94.56 94 CYS A C 1
ATOM 770 O O . CYS A 1 94 ? -3.243 -1.985 -0.864 1.00 94.56 94 CYS A O 1
ATOM 772 N N . MET A 1 95 ? -4.876 -3.515 -1.024 1.00 94.44 95 MET A N 1
ATOM 773 C CA . MET A 1 95 ? -4.189 -4.503 -0.183 1.00 94.44 95 MET A CA 1
ATOM 774 C C . MET A 1 95 ? -2.897 -4.990 -0.837 1.00 94.44 95 MET A C 1
ATOM 776 O O . MET A 1 95 ? -1.863 -5.063 -0.169 1.00 94.44 95 MET A O 1
ATOM 780 N N . HIS A 1 96 ? -2.921 -5.232 -2.151 1.00 94.38 96 HIS A N 1
ATOM 781 C CA . HIS A 1 96 ? -1.729 -5.547 -2.929 1.00 94.38 96 HIS A CA 1
ATOM 782 C C . HIS A 1 96 ? -0.667 -4.445 -2.798 1.00 94.38 96 HIS A C 1
ATOM 784 O O . HIS A 1 96 ? 0.475 -4.729 -2.440 1.00 94.38 96 HIS A O 1
ATOM 790 N N . ALA A 1 97 ? -1.049 -3.179 -2.982 1.00 94.88 97 ALA A N 1
ATOM 791 C CA . ALA A 1 97 ? -0.153 -2.034 -2.841 1.00 94.88 97 ALA A CA 1
ATOM 792 C C . ALA A 1 97 ? 0.467 -1.927 -1.436 1.00 94.88 97 ALA A C 1
ATOM 794 O O . ALA A 1 97 ? 1.666 -1.675 -1.303 1.00 94.88 97 ALA A O 1
ATOM 795 N N . LEU A 1 98 ? -0.312 -2.149 -0.373 1.00 93.38 98 LEU A N 1
ATOM 796 C CA . LEU A 1 98 ? 0.207 -2.134 0.999 1.00 93.38 98 LEU A CA 1
ATOM 797 C C . LEU A 1 98 ? 1.221 -3.259 1.247 1.00 93.38 98 LEU A C 1
ATOM 799 O O . LEU A 1 98 ? 2.266 -3.008 1.849 1.00 93.38 98 LEU A O 1
ATOM 803 N N . LEU A 1 99 ? 0.944 -4.468 0.751 1.00 92.44 99 LEU A N 1
ATOM 804 C CA . LEU A 1 99 ? 1.832 -5.629 0.865 1.00 92.44 99 LEU A CA 1
ATOM 805 C C . LEU A 1 99 ? 3.144 -5.422 0.098 1.00 92.44 99 LEU A C 1
ATOM 807 O O . LEU A 1 99 ? 4.222 -5.683 0.635 1.00 92.44 99 LEU A O 1
ATOM 811 N N . VAL A 1 100 ? 3.063 -4.894 -1.128 1.00 91.81 100 VAL A N 1
ATOM 812 C CA . VAL A 1 100 ? 4.231 -4.509 -1.934 1.00 91.81 100 VAL A CA 1
ATOM 813 C C . VAL A 1 100 ? 5.063 -3.463 -1.192 1.00 91.81 100 VAL A C 1
ATOM 815 O O . VAL A 1 100 ? 6.272 -3.632 -1.025 1.00 91.81 100 VAL A O 1
ATOM 818 N N . ASN A 1 101 ? 4.427 -2.401 -0.693 1.00 91.31 101 ASN A N 1
ATOM 819 C CA . ASN A 1 101 ? 5.109 -1.333 0.033 1.00 91.31 101 ASN A CA 1
ATOM 820 C C . ASN A 1 101 ? 5.785 -1.842 1.320 1.00 91.31 101 ASN A C 1
ATOM 822 O O . ASN A 1 101 ? 6.914 -1.449 1.617 1.00 91.31 101 ASN A O 1
ATOM 826 N N . GLU A 1 102 ? 5.143 -2.752 2.061 1.00 89.69 102 GLU A N 1
ATOM 827 C CA . GLU A 1 102 ? 5.745 -3.403 3.227 1.00 89.69 102 GLU A CA 1
ATOM 828 C C . GLU A 1 102 ? 6.945 -4.281 2.851 1.00 89.69 102 GLU A C 1
ATOM 830 O O . GLU A 1 102 ? 7.979 -4.213 3.520 1.00 89.69 102 GLU A O 1
ATOM 835 N N . ARG A 1 103 ? 6.856 -5.092 1.789 1.00 89.06 103 ARG A N 1
ATOM 836 C CA . ARG A 1 103 ? 7.993 -5.910 1.337 1.00 89.06 103 ARG A CA 1
ATOM 837 C C . ARG A 1 103 ? 9.201 -5.030 1.030 1.00 89.06 103 ARG A C 1
ATOM 839 O O . ARG A 1 103 ? 10.293 -5.298 1.530 1.00 89.06 103 ARG A O 1
ATOM 846 N N . ILE A 1 104 ? 8.995 -3.971 0.250 1.00 87.06 104 ILE A N 1
ATOM 847 C CA . ILE A 1 104 ? 10.057 -3.033 -0.119 1.00 87.06 104 ILE A CA 1
ATOM 848 C C . ILE A 1 104 ? 10.607 -2.337 1.141 1.00 87.06 104 ILE A C 1
ATOM 850 O O . ILE A 1 104 ? 11.819 -2.163 1.283 1.00 87.06 104 ILE A O 1
ATOM 854 N N . PHE A 1 105 ? 9.751 -1.987 2.107 1.00 86.44 105 PHE A N 1
ATOM 855 C CA . PHE A 1 105 ? 10.197 -1.458 3.397 1.00 86.44 105 PHE A CA 1
ATOM 856 C C . PHE A 1 105 ? 11.079 -2.444 4.168 1.00 86.44 105 PHE A C 1
ATOM 858 O O . PHE A 1 105 ? 12.126 -2.050 4.669 1.00 86.44 105 PHE A O 1
ATOM 865 N N . ARG A 1 106 ? 10.706 -3.724 4.244 1.00 84.62 106 ARG A N 1
ATOM 866 C CA . ARG A 1 106 ? 11.509 -4.752 4.929 1.00 84.62 106 ARG A CA 1
ATOM 867 C C . ARG A 1 106 ? 12.879 -4.958 4.280 1.00 84.62 106 ARG A C 1
ATOM 869 O O . ARG A 1 106 ? 13.825 -5.290 4.984 1.00 84.62 106 ARG A O 1
ATOM 876 N N . GLN A 1 107 ? 12.976 -4.770 2.965 1.00 83.69 107 GLN A N 1
ATOM 877 C CA . GLN A 1 107 ? 14.225 -4.912 2.212 1.00 83.69 107 GLN A CA 1
ATOM 878 C C . GLN A 1 107 ? 15.170 -3.719 2.411 1.00 83.69 107 GLN A C 1
ATOM 880 O O . GLN A 1 107 ? 16.368 -3.920 2.592 1.00 83.69 107 GLN A O 1
ATOM 885 N N . HIS A 1 108 ? 14.641 -2.489 2.408 1.00 83.38 108 HIS A N 1
ATOM 886 C CA . HIS A 1 108 ? 15.466 -1.269 2.362 1.00 83.38 108 HIS A CA 1
ATOM 887 C C . HIS A 1 108 ? 15.445 -0.420 3.640 1.00 83.38 108 HIS A C 1
ATOM 889 O O . HIS A 1 108 ? 16.299 0.442 3.818 1.00 83.38 108 HIS A O 1
ATOM 895 N N . GLY A 1 109 ? 14.466 -0.617 4.524 1.00 79.88 109 GLY A N 1
ATOM 896 C CA . GLY A 1 109 ? 14.327 0.106 5.794 1.00 79.88 109 GLY A CA 1
ATOM 897 C C . GLY A 1 109 ? 13.848 1.563 5.689 1.00 79.88 109 GLY A C 1
ATOM 898 O O . GLY A 1 109 ? 13.902 2.288 6.685 1.00 79.88 109 GLY A O 1
ATOM 899 N N . ASP A 1 110 ? 13.379 2.015 4.521 1.00 81.44 110 ASP A N 1
ATOM 900 C CA . ASP A 1 110 ? 12.946 3.405 4.301 1.00 81.44 110 ASP A CA 1
ATOM 901 C C . ASP A 1 110 ? 11.557 3.695 4.906 1.00 81.44 110 ASP A C 1
ATOM 903 O O . ASP A 1 110 ? 10.516 3.500 4.267 1.00 81.44 110 ASP A O 1
ATOM 907 N N . ILE A 1 111 ? 11.548 4.173 6.156 1.00 79.31 111 ILE A N 1
ATOM 908 C CA . ILE A 1 111 ? 10.317 4.483 6.907 1.00 79.31 111 ILE A CA 1
ATOM 909 C C . ILE A 1 111 ? 9.520 5.592 6.236 1.00 79.31 111 ILE A C 1
ATOM 911 O O . ILE A 1 111 ? 8.294 5.538 6.232 1.00 79.31 111 ILE A O 1
ATOM 915 N N . ALA A 1 112 ? 10.195 6.624 5.726 1.00 76.25 112 ALA A N 1
ATOM 916 C CA . ALA A 1 112 ? 9.521 7.829 5.264 1.00 76.25 112 ALA A CA 1
ATOM 917 C C . ALA A 1 112 ? 8.601 7.498 4.087 1.00 76.25 112 ALA A C 1
ATOM 919 O O . ALA A 1 112 ? 7.441 7.911 4.073 1.00 76.25 112 ALA A O 1
ATOM 920 N N . ILE A 1 113 ? 9.093 6.689 3.143 1.00 75.69 113 ILE A N 1
ATOM 921 C CA . ILE A 1 113 ? 8.289 6.246 2.002 1.00 75.69 113 ILE A CA 1
ATOM 922 C C . ILE A 1 113 ? 7.215 5.249 2.438 1.00 75.69 113 ILE A C 1
ATOM 924 O O . ILE A 1 113 ? 6.069 5.371 2.003 1.00 75.69 113 ILE A O 1
ATOM 928 N N . TYR A 1 114 ? 7.566 4.284 3.297 1.00 82.94 114 TYR A N 1
ATOM 929 C CA . TYR A 1 114 ? 6.602 3.301 3.794 1.00 82.94 114 TYR A CA 1
ATOM 930 C C . TYR A 1 114 ? 5.400 3.985 4.450 1.00 82.94 114 TYR A C 1
ATOM 932 O O . TYR A 1 114 ? 4.251 3.680 4.130 1.00 82.94 114 TYR A O 1
ATOM 940 N N . PHE A 1 115 ? 5.679 4.944 5.333 1.00 82.12 115 PHE A N 1
ATOM 941 C CA . PHE A 1 115 ? 4.672 5.571 6.164 1.00 82.12 115 PHE A CA 1
ATOM 942 C C . PHE A 1 115 ? 3.804 6.580 5.410 1.00 82.12 115 PHE A C 1
ATOM 944 O O . PHE A 1 115 ? 2.623 6.666 5.711 1.00 82.12 115 PHE A O 1
ATOM 951 N N . ASP A 1 116 ? 4.332 7.293 4.406 1.00 85.12 116 ASP A N 1
ATOM 952 C CA . ASP A 1 116 ? 3.532 8.228 3.591 1.00 85.12 116 ASP A CA 1
ATOM 953 C C . ASP A 1 116 ? 2.307 7.539 2.965 1.00 85.12 116 ASP A C 1
ATOM 955 O O . ASP A 1 116 ? 1.173 7.988 3.120 1.00 85.12 116 ASP A O 1
ATOM 959 N N . LEU A 1 117 ? 2.523 6.408 2.288 1.00 86.81 117 LEU A N 1
ATOM 960 C CA . LEU A 1 117 ? 1.439 5.636 1.668 1.00 86.81 117 LEU A CA 1
ATOM 961 C C . LEU A 1 117 ? 0.492 5.045 2.707 1.00 86.81 117 LEU A C 1
ATOM 963 O O . LEU A 1 117 ? -0.727 5.043 2.555 1.00 86.81 117 LEU A O 1
ATOM 967 N N . PHE A 1 118 ? 1.077 4.557 3.785 1.00 87.62 118 PHE A N 1
ATOM 968 C CA . PHE A 1 118 ? 0.350 3.950 4.870 1.00 87.62 118 PHE A CA 1
ATOM 969 C C . PHE A 1 118 ? -0.586 4.953 5.588 1.00 87.62 118 PHE A C 1
ATOM 971 O O . PHE A 1 118 ? -1.740 4.619 5.871 1.00 87.62 118 PHE A O 1
ATOM 978 N N . GLU A 1 119 ? -0.137 6.190 5.843 1.00 84.94 119 GLU A N 1
ATOM 979 C CA . GLU A 1 119 ? -0.974 7.249 6.429 1.00 84.94 119 GLU A CA 1
ATOM 980 C C . GLU A 1 119 ? -2.123 7.627 5.508 1.00 84.94 119 GLU A C 1
ATOM 982 O O . GLU A 1 119 ? -3.257 7.706 5.970 1.00 84.94 119 GLU A O 1
ATOM 987 N N . LYS A 1 120 ? -1.866 7.758 4.204 1.00 90.12 120 LYS A N 1
ATOM 988 C CA . LYS A 1 120 ? -2.911 8.060 3.215 1.00 90.12 120 LYS A CA 1
ATOM 989 C C . LYS A 1 120 ? -4.039 7.029 3.233 1.00 90.12 120 LYS A C 1
ATOM 991 O O . LYS A 1 120 ? -5.212 7.404 3.173 1.00 90.12 120 LYS A O 1
ATOM 996 N N . GLN A 1 121 ? -3.709 5.745 3.387 1.00 91.00 121 GLN A N 1
ATOM 997 C CA . GLN A 1 121 ? -4.728 4.706 3.536 1.00 91.00 121 GLN A CA 1
ATOM 998 C C . GLN A 1 121 ? -5.463 4.793 4.881 1.00 91.00 121 GLN A C 1
ATOM 1000 O O . GLN A 1 121 ? -6.679 4.606 4.941 1.00 91.00 121 GLN A O 1
ATOM 1005 N N . CYS A 1 122 ? -4.759 5.109 5.969 1.00 87.00 122 CYS A N 1
ATOM 1006 C CA . CYS A 1 122 ? -5.395 5.341 7.266 1.00 87.00 122 CYS A CA 1
ATOM 1007 C C . CYS A 1 122 ? -6.373 6.520 7.225 1.00 87.00 122 CYS A C 1
ATOM 1009 O O . CYS A 1 122 ? -7.456 6.422 7.801 1.00 87.00 122 CYS A O 1
ATOM 1011 N N . ASP A 1 123 ? -6.011 7.600 6.534 1.00 86.44 123 ASP A N 1
ATOM 1012 C CA . ASP A 1 123 ? -6.858 8.774 6.336 1.00 86.44 123 ASP A CA 1
ATOM 1013 C C . ASP A 1 123 ? -8.082 8.415 5.486 1.00 86.44 123 ASP A C 1
ATOM 1015 O O . ASP A 1 123 ? -9.196 8.824 5.798 1.00 86.44 123 ASP A O 1
ATOM 1019 N N . TYR A 1 124 ? -7.920 7.568 4.461 1.00 90.12 124 TYR A N 1
ATOM 1020 C CA . TYR A 1 124 ? -9.046 6.971 3.735 1.00 90.12 124 TYR A CA 1
ATOM 1021 C C . TYR A 1 124 ? -9.997 6.196 4.644 1.00 90.12 124 TYR A C 1
ATOM 1023 O O . TYR A 1 124 ? -11.201 6.456 4.621 1.00 90.12 124 TYR A O 1
ATOM 1031 N N . TYR A 1 125 ? -9.495 5.299 5.487 1.00 88.38 125 TYR A N 1
ATOM 1032 C CA . TYR A 1 125 ? -10.362 4.586 6.423 1.00 88.38 125 TYR A CA 1
ATOM 1033 C C . TYR A 1 125 ? -11.012 5.513 7.447 1.00 88.38 125 TYR A C 1
ATOM 1035 O O . TYR A 1 125 ? -12.190 5.345 7.754 1.00 88.38 125 TYR A O 1
ATOM 1043 N N . HIS A 1 126 ? -10.278 6.500 7.953 1.00 82.50 126 HIS A N 1
ATOM 1044 C CA . HIS A 1 126 ? -10.799 7.472 8.905 1.00 82.50 126 HIS A CA 1
ATOM 1045 C C . HIS A 1 126 ? -11.941 8.300 8.299 1.00 82.50 126 HIS A C 1
ATOM 1047 O O . HIS A 1 126 ? -13.018 8.379 8.889 1.00 82.50 126 HIS A O 1
ATOM 1053 N N . ASP A 1 127 ? -11.742 8.858 7.104 1.00 85.69 127 ASP A N 1
ATOM 1054 C CA . ASP A 1 127 ? -12.742 9.683 6.417 1.00 85.69 127 ASP A CA 1
ATOM 1055 C C . ASP A 1 127 ? -14.027 8.902 6.102 1.00 85.69 127 ASP A C 1
ATOM 1057 O O . ASP A 1 127 ? -15.120 9.466 6.119 1.00 85.69 127 ASP A O 1
ATOM 1061 N N . ASN A 1 128 ? -13.910 7.590 5.874 1.00 84.69 128 ASN A N 1
ATOM 1062 C CA . ASN A 1 128 ? -15.039 6.689 5.628 1.00 84.69 128 ASN A CA 1
ATOM 1063 C C . ASN A 1 128 ? -15.603 6.040 6.907 1.00 84.69 128 ASN A C 1
ATOM 1065 O O . ASN A 1 128 ? -16.391 5.102 6.819 1.00 84.69 128 ASN A O 1
ATOM 1069 N N . GLN A 1 129 ? -15.207 6.509 8.097 1.00 81.44 129 GLN A N 1
ATOM 1070 C CA . GLN A 1 129 ? -15.640 5.973 9.400 1.00 81.44 129 GLN A CA 1
ATOM 1071 C C . GLN A 1 129 ? -15.295 4.484 9.621 1.00 81.44 129 GLN A C 1
ATOM 1073 O O . GLN A 1 129 ? -15.820 3.830 10.524 1.00 81.44 129 GLN A O 1
ATOM 1078 N N . LEU A 1 130 ? -14.347 3.940 8.852 1.00 82.62 130 LEU A N 1
ATOM 1079 C CA . LEU A 1 130 ? -13.794 2.589 8.991 1.00 82.62 130 LEU A CA 1
ATOM 1080 C C . LEU A 1 130 ? -12.698 2.567 10.061 1.00 82.62 130 LEU A C 1
ATOM 1082 O O . LEU A 1 130 ? -11.564 2.130 9.853 1.00 82.62 130 LEU A O 1
ATOM 1086 N N . PHE A 1 131 ? -13.033 3.064 11.245 1.00 77.12 131 PHE A N 1
ATOM 1087 C CA . PHE A 1 131 ? -12.052 3.343 12.282 1.00 77.12 131 PHE A CA 1
ATOM 1088 C C . PHE A 1 131 ? -11.313 2.103 12.794 1.00 77.12 131 PHE A C 1
ATOM 1090 O O . PHE A 1 131 ? -10.131 2.181 13.122 1.00 77.12 131 PHE A O 1
ATOM 1097 N N . HIS A 1 132 ? -11.987 0.951 12.843 1.00 76.81 132 HIS A N 1
ATOM 1098 C CA . HIS A 1 132 ? -11.352 -0.305 13.237 1.00 76.81 132 HIS A CA 1
ATOM 1099 C C . HIS A 1 132 ? -10.226 -0.693 12.268 1.00 76.81 132 HIS A C 1
ATOM 1101 O O . HIS A 1 132 ? -9.127 -1.013 12.713 1.00 76.81 132 HIS A O 1
ATOM 1107 N N . ARG A 1 133 ? -10.452 -0.556 10.952 1.00 83.69 133 ARG A N 1
ATOM 1108 C CA . ARG A 1 133 ? -9.425 -0.790 9.925 1.00 83.69 133 ARG A CA 1
ATOM 1109 C C . ARG A 1 133 ? -8.274 0.198 10.041 1.00 83.69 133 ARG A C 1
ATOM 1111 O O . ARG A 1 133 ? -7.121 -0.217 10.027 1.00 83.69 133 ARG A O 1
ATOM 1118 N N . CYS A 1 134 ? -8.578 1.483 10.231 1.00 84.00 134 CYS A N 1
ATOM 1119 C CA . CYS A 1 134 ? -7.561 2.507 10.483 1.00 84.00 134 CYS A CA 1
ATOM 1120 C C . CYS A 1 134 ? -6.676 2.133 11.686 1.00 84.00 134 CYS A C 1
ATOM 1122 O O . CYS A 1 134 ? -5.450 2.173 11.600 1.00 84.00 134 CYS A O 1
ATOM 1124 N N . LEU A 1 135 ? -7.287 1.694 12.790 1.00 76.69 135 LEU A N 1
ATOM 1125 C CA . LEU A 1 135 ? -6.567 1.303 13.997 1.00 76.69 135 LEU A CA 1
ATOM 1126 C C . LEU A 1 135 ? -5.708 0.047 13.793 1.00 76.69 135 LEU A C 1
ATOM 1128 O O . LEU A 1 135 ? -4.528 0.070 14.138 1.00 76.69 135 LEU A O 1
ATOM 1132 N N . GLN A 1 136 ? -6.278 -1.024 13.227 1.00 82.44 136 GLN A N 1
ATOM 1133 C CA . GLN A 1 136 ? -5.554 -2.265 12.921 1.00 82.44 136 GLN A CA 1
ATOM 1134 C C . GLN A 1 136 ? -4.327 -1.972 12.061 1.00 82.44 136 GLN A C 1
ATOM 1136 O O . GLN A 1 136 ? -3.218 -2.399 12.387 1.00 82.44 136 GLN A O 1
ATOM 1141 N N . LEU A 1 137 ? -4.533 -1.180 11.004 1.00 85.38 137 LEU A N 1
ATOM 1142 C CA . LEU A 1 137 ? -3.483 -0.749 10.105 1.00 85.38 137 LEU A CA 1
ATOM 1143 C C . LEU A 1 137 ? -2.395 -0.046 10.922 1.00 85.38 137 LEU A C 1
ATOM 1145 O O . LEU A 1 137 ? -1.240 -0.480 10.901 1.00 85.38 137 LEU A O 1
ATOM 1149 N N . ARG A 1 138 ? -2.730 1.009 11.687 1.00 81.94 138 ARG A N 1
ATOM 1150 C CA . ARG A 1 138 ? -1.746 1.821 12.447 1.00 81.94 138 ARG A CA 1
ATOM 1151 C C . ARG A 1 138 ? -0.936 1.012 13.446 1.00 81.94 138 ARG A C 1
ATOM 1153 O O . ARG A 1 138 ? 0.270 1.231 13.580 1.00 81.94 138 ARG A O 1
ATOM 1160 N N . ILE A 1 139 ? -1.579 0.072 14.123 1.00 77.31 139 ILE A N 1
ATOM 1161 C CA . ILE A 1 139 ? -0.912 -0.800 15.088 1.00 77.31 139 ILE A CA 1
ATOM 1162 C C . ILE A 1 139 ? 0.059 -1.740 14.373 1.00 77.31 139 ILE A C 1
ATOM 1164 O O . ILE A 1 139 ? 1.191 -1.901 14.832 1.00 77.31 139 ILE A O 1
ATOM 1168 N N . HIS A 1 140 ? -0.330 -2.290 13.222 1.00 84.06 140 HIS A N 1
ATOM 1169 C CA . HIS A 1 140 ? 0.559 -3.110 12.403 1.00 84.06 140 HIS A CA 1
ATOM 1170 C C . HIS A 1 140 ? 1.803 -2.342 11.942 1.00 84.06 140 HIS A C 1
ATOM 1172 O O . HIS A 1 140 ? 2.919 -2.803 12.181 1.00 84.06 140 HIS A O 1
ATOM 1178 N N . ALA A 1 141 ? 1.654 -1.138 11.374 1.00 81.62 141 ALA A N 1
ATOM 1179 C CA . ALA A 1 141 ? 2.816 -0.327 10.987 1.00 81.62 141 ALA A CA 1
ATOM 1180 C C . ALA A 1 141 ? 3.746 -0.038 12.164 1.00 81.62 141 ALA A C 1
ATOM 1182 O O . ALA A 1 141 ? 4.966 -0.105 12.018 1.00 81.62 141 ALA A O 1
ATOM 1183 N N . TYR A 1 142 ? 3.185 0.247 13.339 1.00 75.00 142 TYR A N 1
ATOM 1184 C CA . TYR A 1 142 ? 3.985 0.454 14.537 1.00 75.00 142 TYR A CA 1
ATOM 1185 C C . TYR A 1 142 ? 4.800 -0.796 14.903 1.00 75.00 142 TYR A C 1
ATOM 1187 O O . TYR A 1 142 ? 6.006 -0.708 15.147 1.00 75.00 142 TYR A O 1
ATOM 1195 N N . GLN A 1 143 ? 4.155 -1.966 14.930 1.00 77.88 143 GLN A N 1
ATOM 1196 C CA . GLN A 1 143 ? 4.822 -3.233 15.231 1.00 77.88 143 GLN A CA 1
ATOM 1197 C C . GLN A 1 143 ? 5.920 -3.548 14.213 1.00 77.88 143 GLN A C 1
ATOM 1199 O O . GLN A 1 143 ? 6.999 -4.003 14.593 1.00 77.88 143 GLN A O 1
ATOM 1204 N N . LEU A 1 144 ? 5.660 -3.281 12.934 1.00 78.19 144 LEU A N 1
ATOM 1205 C CA . LEU A 1 144 ? 6.612 -3.492 11.855 1.00 78.19 144 LEU A CA 1
ATOM 1206 C C . LEU A 1 144 ? 7.857 -2.609 12.013 1.00 78.19 144 LEU A C 1
ATOM 1208 O O . LEU A 1 144 ? 8.971 -3.126 11.974 1.00 78.19 144 LEU A O 1
ATOM 1212 N N . ILE A 1 145 ? 7.684 -1.306 12.254 1.00 73.56 145 ILE A N 1
ATOM 1213 C CA . ILE A 1 145 ? 8.801 -0.365 12.439 1.00 73.56 145 ILE A CA 1
ATOM 1214 C C . ILE A 1 145 ? 9.678 -0.797 13.617 1.00 73.56 145 ILE A C 1
ATOM 1216 O O . ILE A 1 145 ? 10.897 -0.878 13.477 1.00 73.56 145 ILE A O 1
ATOM 1220 N N . ARG A 1 146 ? 9.060 -1.168 14.746 1.00 71.38 146 ARG A N 1
ATOM 1221 C CA . ARG A 1 146 ? 9.779 -1.658 15.931 1.00 71.38 146 ARG A CA 1
ATOM 1222 C C . ARG A 1 146 ? 10.603 -2.918 15.643 1.00 71.38 146 ARG A C 1
ATOM 1224 O O . ARG A 1 146 ? 11.669 -3.089 16.216 1.00 71.38 146 ARG A O 1
ATOM 1231 N N . ARG A 1 147 ? 10.107 -3.823 14.793 1.00 74.19 147 ARG A N 1
ATOM 1232 C CA . ARG A 1 147 ? 10.821 -5.064 14.437 1.00 74.19 147 ARG A CA 1
ATOM 1233 C C . ARG A 1 147 ? 11.974 -4.822 13.470 1.00 74.19 147 ARG A C 1
ATOM 1235 O O . ARG A 1 147 ? 12.996 -5.487 13.579 1.00 74.19 147 ARG A O 1
ATOM 1242 N N . VAL A 1 148 ? 11.794 -3.915 12.512 1.00 70.56 148 VAL A N 1
ATOM 1243 C CA . VAL A 1 148 ? 12.798 -3.626 11.478 1.00 70.56 148 VAL A CA 1
ATOM 1244 C C . VAL A 1 148 ? 13.940 -2.762 12.028 1.00 70.56 148 VAL A C 1
ATOM 1246 O O . VAL A 1 148 ? 15.034 -2.776 11.468 1.00 70.56 148 VAL A O 1
ATOM 1249 N N . GLN A 1 149 ? 13.731 -2.026 13.126 1.00 64.62 149 GLN A N 1
ATOM 1250 C CA . GLN A 1 149 ? 14.686 -1.019 13.590 1.00 64.62 149 GLN A CA 1
ATOM 1251 C C . GLN A 1 149 ? 15.086 -1.191 15.055 1.00 64.62 149 GLN A C 1
ATOM 1253 O O . GLN A 1 149 ? 14.263 -1.114 15.961 1.00 64.62 149 GLN A O 1
ATOM 1258 N N . ASN A 1 150 ? 16.391 -1.348 15.283 1.00 54.72 150 ASN A N 1
ATOM 1259 C CA . ASN A 1 150 ? 17.003 -1.250 16.606 1.00 54.72 150 ASN A CA 1
ATOM 1260 C C . ASN A 1 150 ? 17.171 0.238 16.996 1.00 54.72 150 ASN A C 1
ATOM 1262 O O . ASN A 1 150 ? 18.121 0.887 16.567 1.00 54.72 150 ASN A O 1
ATOM 1266 N N . ASP A 1 151 ? 16.236 0.767 17.792 1.00 51.03 151 ASP A N 1
ATOM 1267 C CA . ASP A 1 151 ? 16.369 1.893 18.743 1.00 51.03 151 ASP A CA 1
ATOM 1268 C C . ASP A 1 151 ? 17.240 3.121 18.359 1.00 51.03 151 ASP A C 1
ATOM 1270 O O . ASP A 1 151 ? 18.088 3.561 19.145 1.00 51.03 151 ASP A O 1
ATOM 1274 N N . SER A 1 152 ? 17.001 3.791 17.223 1.00 54.94 152 SER A N 1
ATOM 1275 C CA . SER A 1 152 ? 17.587 5.134 17.025 1.00 54.94 152 SER A CA 1
ATOM 1276 C C . SER A 1 152 ? 16.753 6.239 17.713 1.00 54.94 152 SER A C 1
ATOM 1278 O O . SER A 1 152 ? 15.538 6.139 17.885 1.00 54.94 152 SER A O 1
ATOM 1280 N N . TYR A 1 153 ? 17.409 7.308 18.178 1.00 50.81 153 TYR A N 1
ATOM 1281 C CA . TYR A 1 153 ? 16.793 8.362 19.003 1.00 50.81 153 TYR A CA 1
ATOM 1282 C C . TYR A 1 153 ? 15.753 9.221 18.255 1.00 50.81 153 TYR A C 1
ATOM 1284 O O . TYR A 1 153 ? 14.695 9.514 18.813 1.00 50.81 153 TYR A O 1
ATOM 1292 N N . ASP A 1 154 ? 15.994 9.564 16.986 1.00 54.78 154 ASP A N 1
ATOM 1293 C CA . ASP A 1 154 ? 15.054 10.362 16.178 1.00 54.78 154 ASP A CA 1
ATOM 1294 C C . ASP A 1 154 ? 13.733 9.624 15.904 1.00 54.78 154 ASP A C 1
ATOM 1296 O O . ASP A 1 154 ? 12.673 10.242 15.773 1.00 54.78 154 ASP A O 1
ATOM 1300 N N . GLN A 1 155 ? 13.767 8.290 15.923 1.00 55.53 155 GLN A N 1
ATOM 1301 C CA . GLN A 1 155 ? 12.586 7.446 15.759 1.00 55.53 155 GLN A CA 1
ATOM 1302 C C . GLN A 1 155 ? 11.690 7.476 16.997 1.00 55.53 155 GLN A C 1
ATOM 1304 O O . GLN A 1 155 ? 10.477 7.564 16.846 1.00 55.53 155 GLN A O 1
ATOM 1309 N N . ARG A 1 156 ? 12.241 7.511 18.221 1.00 56.47 156 ARG A N 1
ATOM 1310 C CA . ARG A 1 156 ? 11.436 7.642 19.457 1.00 56.47 156 ARG A CA 1
ATOM 1311 C C . ARG A 1 156 ? 10.582 8.907 19.464 1.00 56.47 156 ARG A C 1
ATOM 1313 O O . ARG A 1 156 ? 9.402 8.856 19.788 1.00 56.47 156 ARG A O 1
ATOM 1320 N N . ARG A 1 157 ? 11.141 10.028 19.008 1.00 56.16 157 ARG A N 1
ATOM 1321 C CA . ARG A 1 157 ? 10.397 11.290 18.898 1.00 56.16 157 ARG A CA 1
ATOM 1322 C C . ARG A 1 157 ? 9.284 11.225 17.847 1.00 56.16 157 ARG A C 1
ATOM 1324 O O . ARG A 1 157 ? 8.215 11.806 18.032 1.00 56.16 157 ARG A O 1
ATOM 1331 N N . TRP A 1 158 ? 9.530 10.522 16.746 1.00 59.16 158 TRP A N 1
ATOM 1332 C CA . TRP A 1 158 ? 8.511 10.246 15.738 1.00 59.16 158 TRP A CA 1
ATOM 1333 C C . TRP A 1 158 ? 7.410 9.316 16.284 1.00 59.16 158 TRP A C 1
ATOM 1335 O O . TRP A 1 158 ? 6.225 9.603 16.092 1.00 59.16 158 TRP A O 1
ATOM 1345 N N . HIS A 1 159 ? 7.787 8.281 17.047 1.00 59.62 159 HIS A N 1
ATOM 1346 C CA . HIS A 1 159 ? 6.873 7.368 17.738 1.00 59.62 159 HIS A CA 1
ATOM 1347 C C . HIS A 1 159 ? 5.947 8.116 18.697 1.00 59.62 159 HIS A C 1
ATOM 1349 O O . HIS A 1 159 ? 4.738 7.897 18.649 1.00 59.62 159 HIS A O 1
ATOM 1355 N N . ASP A 1 160 ? 6.480 9.037 19.501 1.00 60.97 160 ASP A N 1
ATOM 1356 C CA . ASP A 1 160 ? 5.682 9.811 20.451 1.00 60.97 160 ASP A CA 1
ATOM 1357 C C . ASP A 1 160 ? 4.642 10.675 19.726 1.00 60.97 160 ASP A C 1
ATOM 1359 O O . ASP A 1 160 ? 3.451 10.607 20.029 1.00 60.97 160 ASP A O 1
ATOM 1363 N N . ASN A 1 161 ? 5.053 11.434 18.704 1.00 65.00 161 ASN A N 1
ATOM 1364 C CA . ASN A 1 161 ? 4.152 12.327 17.966 1.00 65.00 161 ASN A CA 1
ATOM 1365 C C . ASN A 1 161 ? 3.026 11.577 17.235 1.00 65.00 161 ASN A C 1
ATOM 1367 O O . ASN A 1 161 ? 1.878 12.029 17.235 1.00 65.00 161 ASN A O 1
ATOM 1371 N N . LYS A 1 162 ? 3.327 10.426 16.623 1.00 65.94 162 LYS A N 1
ATOM 1372 C CA . LYS A 1 162 ? 2.317 9.621 15.921 1.00 65.94 162 LYS A CA 1
ATOM 1373 C C . LYS A 1 162 ? 1.445 8.818 16.890 1.00 65.94 162 LYS A C 1
ATOM 1375 O O . LYS A 1 162 ? 0.249 8.672 16.635 1.00 65.94 162 LYS A O 1
ATOM 1380 N N . PHE A 1 163 ? 1.975 8.412 18.047 1.00 61.72 163 PHE A N 1
ATOM 1381 C CA . PHE A 1 163 ? 1.172 7.851 19.134 1.00 61.72 163 PHE A CA 1
ATOM 1382 C C . PHE A 1 163 ? 0.141 8.858 19.661 1.00 61.72 163 PHE A C 1
ATOM 1384 O O . PHE A 1 163 ? -1.025 8.509 19.831 1.00 61.72 163 PHE A O 1
ATOM 1391 N N . TYR A 1 164 ? 0.520 10.128 19.845 1.00 63.66 164 TYR A N 1
ATOM 1392 C CA . TYR A 1 164 ? -0.444 11.172 20.211 1.00 63.66 164 TYR A CA 1
ATOM 1393 C C . TYR A 1 164 ? -1.564 11.319 19.175 1.00 63.66 164 TYR A C 1
ATOM 1395 O O . TYR A 1 164 ? -2.721 11.494 19.559 1.00 63.66 164 TYR A O 1
ATOM 1403 N N . SER A 1 165 ? -1.250 11.202 17.879 1.00 67.44 165 SER A N 1
ATOM 1404 C CA . SER A 1 165 ? -2.267 11.190 16.821 1.00 67.44 165 SER A CA 1
ATOM 1405 C C . SER A 1 165 ? -3.204 9.989 16.953 1.00 67.44 165 SER A C 1
ATOM 1407 O O . SER A 1 165 ? -4.417 10.156 16.889 1.00 67.44 165 SER A O 1
ATOM 1409 N N . LEU A 1 166 ? -2.666 8.794 17.215 1.00 66.44 166 LEU A N 1
ATOM 1410 C CA . LEU A 1 166 ? -3.459 7.582 17.440 1.00 66.44 166 LEU A CA 1
ATOM 1411 C C . LEU A 1 166 ? -4.419 7.733 18.627 1.00 66.44 166 LEU A C 1
ATOM 1413 O O . LEU A 1 166 ? -5.605 7.434 18.513 1.00 66.44 166 LEU A O 1
ATOM 1417 N N . VAL A 1 167 ? -3.919 8.235 19.760 1.00 65.25 167 VAL A N 1
ATOM 1418 C CA . VAL A 1 167 ? -4.729 8.485 20.961 1.00 65.25 167 VAL A CA 1
ATOM 1419 C C . VAL A 1 167 ? -5.814 9.521 20.686 1.00 65.25 167 VAL A C 1
ATOM 1421 O O . VAL A 1 167 ? -6.945 9.359 21.141 1.00 65.25 167 VAL A O 1
ATOM 1424 N N . LYS A 1 168 ? -5.497 10.577 19.932 1.00 68.19 168 LYS A N 1
ATOM 1425 C CA . LYS A 1 168 ? -6.471 11.599 19.545 1.00 68.19 168 LYS A CA 1
ATOM 1426 C C . LYS A 1 168 ? -7.574 11.016 18.661 1.00 68.19 168 LYS A C 1
ATOM 1428 O O . LYS A 1 168 ? -8.743 11.312 18.891 1.00 68.19 168 LYS A O 1
ATOM 1433 N N . ASP A 1 169 ? -7.224 10.155 17.714 1.00 67.75 169 ASP A N 1
ATOM 1434 C CA . ASP A 1 169 ? -8.202 9.520 16.830 1.00 67.75 169 ASP A CA 1
ATOM 1435 C C . ASP A 1 169 ? -9.104 8.556 17.608 1.00 67.75 169 ASP A C 1
ATOM 1437 O O . ASP A 1 169 ? -10.320 8.588 17.445 1.00 67.75 169 ASP A O 1
ATOM 1441 N N . LEU A 1 170 ? -8.555 7.816 18.574 1.00 64.25 170 LEU A N 1
ATOM 1442 C CA . LEU A 1 170 ? -9.340 6.998 19.507 1.00 64.25 170 LEU A CA 1
ATOM 1443 C C . LEU A 1 170 ? -10.289 7.827 20.379 1.00 64.25 170 LEU A C 1
ATOM 1445 O O . LEU A 1 170 ? -11.436 7.441 20.606 1.00 64.25 170 LEU A O 1
ATOM 1449 N N . GLN A 1 171 ? -9.838 8.985 20.859 1.00 65.69 171 GLN A N 1
ATOM 1450 C CA . GLN A 1 171 ? -10.694 9.920 21.589 1.00 65.69 171 GLN A CA 1
ATOM 1451 C C . GLN A 1 171 ? -11.807 10.483 20.700 1.00 65.69 171 GLN A C 1
ATOM 1453 O O . GLN A 1 171 ? -12.928 10.668 21.175 1.00 65.69 171 GLN A O 1
ATOM 1458 N N . ASN A 1 172 ? -11.524 10.747 19.425 1.00 65.94 172 ASN A N 1
ATOM 1459 C CA . ASN A 1 172 ? -12.526 11.202 18.466 1.00 65.94 172 ASN A CA 1
ATOM 1460 C C . ASN A 1 172 ? -13.550 10.103 18.166 1.00 65.94 172 ASN A C 1
ATOM 1462 O O . ASN A 1 172 ? -14.743 10.394 18.186 1.00 65.94 172 ASN A O 1
ATOM 1466 N N . MET A 1 173 ? -13.111 8.850 18.003 1.00 63.22 173 MET A N 1
ATOM 1467 C CA . MET A 1 173 ? -14.005 7.695 17.876 1.00 63.22 173 MET A CA 1
ATOM 1468 C C . MET A 1 173 ? -14.945 7.596 19.078 1.00 63.22 173 MET A C 1
ATOM 1470 O O . MET A 1 173 ? -16.157 7.619 18.899 1.00 63.22 173 MET A O 1
ATOM 1474 N N . LEU A 1 174 ? -14.404 7.595 20.305 1.00 61.66 174 LEU A N 1
ATOM 1475 C CA . LEU A 1 174 ? -15.197 7.571 21.545 1.00 61.66 174 LEU A CA 1
ATOM 1476 C C . LEU A 1 174 ? -16.265 8.668 21.579 1.00 61.66 174 LEU A C 1
ATOM 1478 O O . LEU A 1 174 ? -17.385 8.429 22.023 1.00 61.66 174 LEU A O 1
ATOM 1482 N N . ARG A 1 175 ? -15.917 9.875 21.120 1.00 63.72 175 ARG A N 1
ATOM 1483 C CA . ARG A 1 175 ? -16.826 11.028 21.104 1.00 63.72 175 ARG A CA 1
ATOM 1484 C C . ARG A 1 175 ? -17.915 10.924 20.041 1.00 63.72 175 ARG A C 1
ATOM 1486 O O . ARG A 1 175 ? -18.997 11.452 20.268 1.00 63.72 175 ARG A O 1
ATOM 1493 N N . GLN A 1 176 ? -17.626 10.313 18.895 1.00 65.31 176 GLN A N 1
ATOM 1494 C CA . GLN A 1 176 ? -18.545 10.268 17.756 1.00 65.31 176 GLN A CA 1
ATOM 1495 C C . GLN A 1 176 ? -19.473 9.053 17.790 1.00 65.31 176 GLN A C 1
ATOM 1497 O O . GLN A 1 176 ? -20.661 9.198 17.517 1.00 65.31 176 GLN A O 1
ATOM 1502 N N . SER A 1 177 ? -18.961 7.870 18.134 1.00 58.47 177 SER A N 1
ATOM 1503 C CA . SER A 1 177 ? -19.745 6.630 18.126 1.00 58.47 177 SER A CA 1
ATOM 1504 C C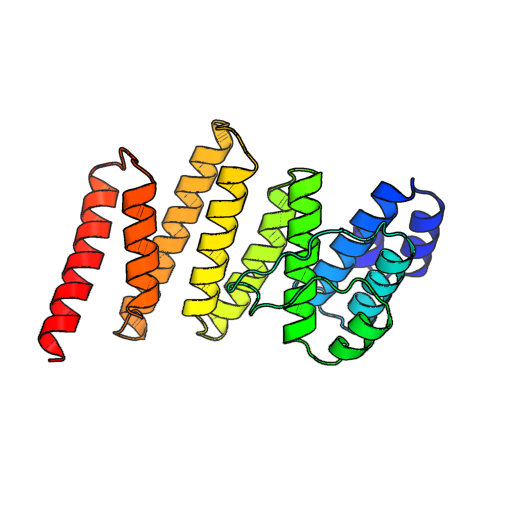 . SER A 1 177 ? -20.324 6.266 19.492 1.00 58.47 177 SER A C 1
ATOM 1506 O O . SER A 1 177 ? -21.201 5.411 19.567 1.00 58.47 177 SER A O 1
ATOM 1508 N N . GLY A 1 178 ? -19.805 6.838 20.587 1.00 57.41 178 GLY A N 1
ATOM 1509 C CA . GLY A 1 178 ? -20.122 6.411 21.956 1.00 57.41 178 GLY A CA 1
ATOM 1510 C C . GLY A 1 178 ? -19.639 4.995 22.301 1.00 57.41 178 GLY A C 1
ATOM 1511 O O . GLY A 1 178 ? -19.706 4.597 23.456 1.00 57.41 178 GLY A O 1
ATOM 1512 N N . VAL A 1 179 ? -19.116 4.248 21.324 1.00 54.47 179 VAL A N 1
ATOM 1513 C CA . VAL A 1 179 ? -18.703 2.849 21.441 1.00 54.47 179 VAL A CA 1
ATOM 1514 C C . VAL A 1 179 ? -17.350 2.692 20.761 1.00 54.47 179 VAL A C 1
ATOM 1516 O O . VAL A 1 179 ? -17.223 2.909 19.554 1.00 54.47 179 VAL A O 1
ATOM 1519 N N . VAL A 1 180 ? -16.333 2.290 21.521 1.00 58.50 180 VAL A N 1
ATOM 1520 C CA . VAL A 1 180 ? -15.108 1.740 20.927 1.00 58.50 180 VAL A CA 1
ATOM 1521 C C . VAL A 1 180 ? -15.280 0.230 20.856 1.00 58.50 180 VAL A C 1
ATOM 1523 O O . VAL A 1 180 ? -15.629 -0.366 21.877 1.00 58.50 180 VAL A O 1
ATOM 1526 N N . PRO A 1 181 ? -15.040 -0.402 19.693 1.00 58.31 181 PRO A N 1
ATOM 1527 C CA . PRO A 1 181 ? -15.054 -1.855 19.592 1.00 58.31 181 PRO A CA 1
ATOM 1528 C C . PRO A 1 181 ? -14.142 -2.472 20.657 1.00 58.31 181 PRO A C 1
ATOM 1530 O O . PRO A 1 181 ? -13.006 -2.027 20.832 1.00 58.31 181 PRO A O 1
ATOM 1533 N N . VAL A 1 182 ? -14.626 -3.489 21.371 1.00 55.62 182 VAL A N 1
ATOM 1534 C CA . VAL A 1 182 ? -13.856 -4.161 22.434 1.00 55.62 182 VAL A CA 1
ATOM 1535 C C . VAL A 1 182 ? -12.525 -4.683 21.891 1.00 55.62 182 VAL A C 1
ATOM 1537 O O . VAL A 1 182 ? -11.503 -4.530 22.552 1.00 55.62 182 VAL A O 1
ATOM 1540 N N . ASP A 1 183 ? -12.498 -5.167 20.650 1.00 52.84 183 ASP A N 1
ATOM 1541 C CA . ASP A 1 183 ? -11.276 -5.638 19.989 1.00 52.84 183 ASP A CA 1
ATOM 1542 C C . ASP A 1 183 ? -10.239 -4.521 19.846 1.00 52.84 183 ASP A C 1
ATOM 1544 O O . ASP A 1 183 ? -9.068 -4.703 20.165 1.00 52.84 183 ASP A O 1
ATOM 1548 N N . SER A 1 184 ? -10.675 -3.315 19.473 1.00 57.31 184 SER A N 1
ATOM 1549 C CA . SER A 1 184 ? -9.811 -2.135 19.417 1.00 57.31 184 SER A CA 1
ATOM 1550 C C . SER A 1 184 ? -9.201 -1.822 20.786 1.00 57.31 184 SER A C 1
ATOM 1552 O O . SER A 1 184 ? -8.021 -1.489 20.874 1.00 57.31 184 SER A O 1
ATOM 1554 N N . LEU A 1 185 ? -9.976 -1.974 21.864 1.00 59.81 185 LEU A N 1
ATOM 1555 C CA . LEU A 1 185 ? -9.516 -1.751 23.236 1.00 59.81 185 LEU A CA 1
ATOM 1556 C C . LEU A 1 185 ? -8.541 -2.827 23.690 1.00 59.81 185 LEU A C 1
ATOM 1558 O O . LEU A 1 185 ? -7.513 -2.483 24.257 1.00 59.81 185 LEU A O 1
ATOM 1562 N N . VAL A 1 186 ? -8.822 -4.098 23.409 1.00 56.97 186 VAL A N 1
ATOM 1563 C CA . VAL A 1 186 ? -7.929 -5.220 23.723 1.00 56.97 186 VAL A CA 1
ATOM 1564 C C . VAL A 1 186 ? -6.587 -5.045 23.018 1.00 56.97 186 VAL A C 1
ATOM 1566 O O . VAL A 1 186 ? -5.547 -5.206 23.651 1.00 56.97 186 VAL A O 1
ATOM 1569 N N . ILE A 1 187 ? -6.584 -4.634 21.747 1.00 57.47 187 ILE A N 1
ATOM 1570 C CA . ILE A 1 187 ? -5.337 -4.389 21.016 1.00 57.47 187 ILE A CA 1
ATOM 1571 C C . ILE A 1 187 ? -4.572 -3.203 21.633 1.00 57.47 187 ILE A C 1
ATOM 1573 O O . ILE A 1 187 ? -3.362 -3.298 21.825 1.00 57.47 187 ILE A O 1
ATOM 1577 N N . ILE A 1 188 ? -5.255 -2.114 22.010 1.00 60.12 188 ILE A N 1
ATOM 1578 C CA . ILE A 1 188 ? -4.630 -0.966 22.697 1.00 60.12 188 ILE A CA 1
ATOM 1579 C C . ILE A 1 188 ? -4.063 -1.376 24.058 1.00 60.12 188 ILE A C 1
ATOM 1581 O O . ILE A 1 188 ? -2.941 -1.005 24.390 1.00 60.12 188 ILE A O 1
ATOM 1585 N N . PHE A 1 189 ? -4.816 -2.141 24.844 1.00 58.88 189 PHE A N 1
ATOM 1586 C CA . PHE A 1 189 ? -4.399 -2.622 26.156 1.00 58.88 189 PHE A CA 1
ATOM 1587 C C . PHE A 1 189 ? -3.184 -3.534 26.061 1.00 58.88 189 PHE A C 1
ATOM 1589 O O . PHE A 1 189 ? -2.193 -3.284 26.744 1.00 58.88 189 PHE A O 1
ATOM 1596 N N . ASN A 1 190 ? -3.236 -4.537 25.185 1.00 57.25 190 ASN A N 1
ATOM 1597 C CA . ASN A 1 190 ? -2.113 -5.437 24.946 1.00 57.25 190 ASN A CA 1
ATOM 1598 C C . ASN A 1 190 ? -0.894 -4.648 24.467 1.00 57.25 190 ASN A C 1
ATOM 1600 O O . ASN A 1 190 ? 0.205 -4.870 24.957 1.00 57.25 190 ASN A O 1
ATOM 1604 N N . TRP A 1 191 ? -1.087 -3.643 23.608 1.00 57.56 191 TRP A N 1
ATOM 1605 C CA . TRP A 1 191 ? -0.004 -2.770 23.170 1.00 57.56 191 TRP A CA 1
ATOM 1606 C C . TRP A 1 191 ? 0.604 -1.952 24.322 1.00 57.56 191 TRP A C 1
ATOM 1608 O O . TRP A 1 191 ? 1.822 -1.947 24.469 1.00 57.56 191 TRP A O 1
ATOM 1618 N N . ILE A 1 192 ? -0.208 -1.309 25.171 1.00 58.41 192 ILE A N 1
ATOM 1619 C CA . ILE A 1 192 ? 0.267 -0.537 26.338 1.00 58.41 192 ILE A CA 1
ATOM 1620 C C . ILE A 1 192 ? 1.062 -1.428 27.300 1.00 58.41 192 ILE A C 1
ATOM 1622 O O . ILE A 1 192 ? 2.101 -1.003 27.806 1.00 58.41 192 ILE A O 1
ATOM 1626 N N . PHE A 1 193 ? 0.587 -2.651 27.545 1.00 55.12 193 PHE A N 1
ATOM 1627 C CA . PHE A 1 193 ? 1.249 -3.611 28.428 1.00 55.12 193 PHE A CA 1
ATOM 1628 C C . PHE A 1 193 ? 2.540 -4.178 27.816 1.00 55.12 193 PHE A C 1
ATOM 1630 O O . PHE A 1 193 ? 3.565 -4.219 28.497 1.00 55.12 193 PHE A O 1
ATOM 1637 N N . ASP A 1 194 ? 2.537 -4.524 26.526 1.00 54.75 194 ASP A N 1
ATOM 1638 C CA . ASP A 1 194 ? 3.706 -5.056 25.808 1.00 54.75 194 ASP A CA 1
ATOM 1639 C C . ASP A 1 194 ? 4.832 -4.029 25.638 1.00 54.75 194 ASP A C 1
ATOM 1641 O O . ASP A 1 194 ? 5.989 -4.391 25.391 1.00 54.75 194 ASP A O 1
ATOM 1645 N N . GLN A 1 195 ? 4.514 -2.736 25.731 1.00 52.78 195 GLN A N 1
ATOM 1646 C CA . GLN A 1 195 ? 5.497 -1.675 25.558 1.00 52.78 195 GLN A CA 1
ATOM 1647 C C . GLN A 1 195 ? 6.476 -1.541 26.731 1.00 52.78 195 GLN A C 1
ATOM 1649 O O . GLN A 1 195 ? 7.508 -0.901 26.539 1.00 52.78 195 GLN A O 1
ATOM 1654 N N . ASN A 1 196 ? 6.202 -2.100 27.923 1.00 47.97 196 ASN A N 1
ATOM 1655 C CA . ASN A 1 196 ? 7.040 -1.930 29.130 1.00 47.97 196 ASN A CA 1
ATOM 1656 C C . ASN A 1 196 ? 7.489 -0.465 29.349 1.00 47.97 196 ASN A C 1
ATOM 1658 O O . ASN A 1 196 ? 8.540 -0.186 29.933 1.00 47.97 196 ASN A O 1
ATOM 1662 N N . MET A 1 197 ? 6.736 0.491 28.796 1.00 46.81 197 MET A N 1
ATOM 1663 C CA . MET A 1 197 ? 7.219 1.848 28.667 1.00 46.81 197 MET A CA 1
ATOM 1664 C C . MET A 1 197 ? 7.000 2.543 29.999 1.00 46.81 197 MET A C 1
ATOM 1666 O O . MET A 1 197 ? 5.894 2.574 30.548 1.00 46.81 197 MET A O 1
ATOM 1670 N N . ILE A 1 198 ? 8.070 3.174 30.477 1.00 43.00 198 ILE A N 1
ATOM 1671 C CA . ILE A 1 198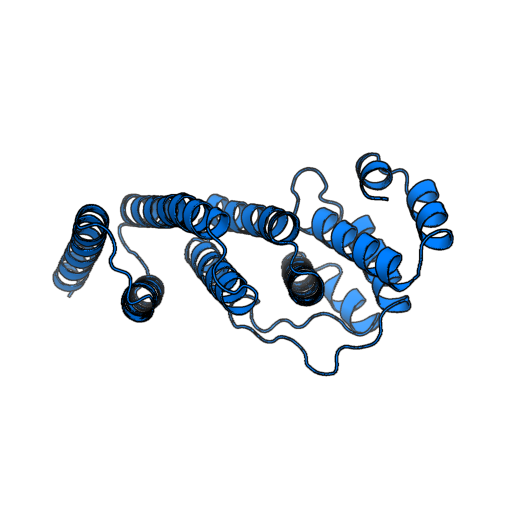 ? 8.026 4.277 31.434 1.00 43.00 198 ILE A CA 1
ATOM 1672 C C . ILE A 1 198 ? 7.381 5.449 30.694 1.00 43.00 198 ILE A C 1
ATOM 1674 O O . ILE A 1 198 ? 8.014 6.412 30.273 1.00 43.00 198 ILE A O 1
ATOM 1678 N N . VAL A 1 199 ? 6.096 5.299 30.427 1.00 45.62 199 VAL A N 1
ATOM 1679 C CA . VAL A 1 199 ? 5.277 6.326 29.839 1.00 45.62 199 VAL A CA 1
ATOM 1680 C C . VAL A 1 199 ? 5.131 7.414 30.897 1.00 45.62 199 VAL A C 1
ATOM 1682 O O . VAL A 1 199 ? 4.853 7.104 32.057 1.00 45.62 199 VAL A O 1
ATOM 1685 N N . SER A 1 200 ? 5.333 8.682 30.524 1.00 48.88 200 SER A N 1
ATOM 1686 C CA . SER A 1 200 ? 5.162 9.785 31.472 1.00 48.88 200 SER A CA 1
ATOM 1687 C C . SER A 1 200 ? 3.798 9.669 32.161 1.00 48.88 200 SER A C 1
ATOM 1689 O O . SER A 1 200 ? 2.796 9.287 31.544 1.00 48.88 200 SER A O 1
ATOM 1691 N N . THR A 1 201 ? 3.747 9.998 33.450 1.00 50.66 201 THR A N 1
ATOM 1692 C CA . THR A 1 201 ? 2.554 9.906 34.308 1.00 50.66 201 THR A CA 1
ATOM 1693 C C . THR A 1 201 ? 1.310 10.529 33.659 1.00 50.66 201 THR A C 1
ATOM 1695 O O . THR A 1 201 ? 0.184 10.103 33.906 1.00 50.66 201 THR A O 1
ATOM 1698 N N . PHE A 1 202 ? 1.504 11.504 32.767 1.00 44.91 202 PHE A N 1
ATOM 1699 C CA . PHE A 1 202 ? 0.456 12.157 31.992 1.00 44.91 202 PHE A CA 1
ATOM 1700 C C . PHE A 1 202 ? -0.242 11.239 30.972 1.00 44.91 202 PHE A C 1
ATOM 1702 O O . PHE A 1 202 ? -1.472 11.235 30.893 1.00 44.91 202 PHE A O 1
ATOM 1709 N N . LEU A 1 203 ? 0.500 10.440 30.201 1.00 52.47 203 LEU A N 1
ATOM 1710 C CA . LEU A 1 203 ? -0.110 9.488 29.266 1.00 52.47 203 LEU A CA 1
ATOM 1711 C C . LEU A 1 203 ? -0.768 8.337 30.034 1.00 52.47 203 LEU A C 1
ATOM 1713 O O . LEU A 1 203 ? -1.851 7.911 29.649 1.00 52.47 203 LEU A O 1
ATOM 1717 N N . GLN A 1 204 ? -0.150 7.869 31.126 1.00 52.22 204 GLN A N 1
ATOM 1718 C CA . GLN A 1 204 ? -0.735 6.833 31.984 1.00 52.22 204 GLN A CA 1
ATOM 1719 C C . GLN A 1 204 ? -2.099 7.277 32.523 1.00 52.22 204 GLN A C 1
ATOM 1721 O O . GLN A 1 204 ? -3.052 6.508 32.480 1.00 52.22 204 GLN A O 1
ATOM 1726 N N . LEU A 1 205 ? -2.235 8.540 32.939 1.00 50.59 205 LEU A N 1
ATOM 1727 C CA . LEU A 1 205 ? -3.508 9.113 33.385 1.00 50.59 205 LEU A CA 1
ATOM 1728 C C . LEU A 1 205 ? -4.541 9.244 32.259 1.00 50.59 205 LEU A C 1
ATOM 1730 O O . LEU A 1 205 ? -5.727 9.034 32.500 1.00 50.59 205 LEU A O 1
ATOM 1734 N N . ASN A 1 206 ? -4.132 9.591 31.037 1.00 54.44 206 ASN A N 1
ATOM 1735 C CA . ASN A 1 206 ? -5.063 9.690 29.907 1.00 54.44 206 ASN A CA 1
ATOM 1736 C C . ASN A 1 206 ? -5.509 8.316 29.400 1.00 54.44 206 ASN A C 1
ATOM 1738 O O . ASN A 1 206 ? -6.684 8.137 29.088 1.00 54.44 206 ASN A O 1
ATOM 1742 N N . LEU A 1 207 ? -4.603 7.340 29.386 1.00 56.66 207 LEU A N 1
ATOM 1743 C CA . LEU A 1 207 ? -4.919 5.943 29.113 1.00 56.66 207 LEU A CA 1
ATOM 1744 C C . LEU A 1 207 ? -5.840 5.386 30.197 1.00 56.66 207 LEU A C 1
ATOM 1746 O O . LEU A 1 207 ? -6.883 4.841 29.867 1.00 56.66 207 LEU A O 1
ATOM 1750 N N . LEU A 1 208 ? -5.547 5.635 31.476 1.00 55.81 208 LEU A N 1
ATOM 1751 C CA . LEU A 1 208 ? -6.415 5.252 32.589 1.00 55.81 208 LEU A CA 1
ATOM 1752 C C . LEU A 1 208 ? -7.806 5.891 32.473 1.00 55.81 208 LEU A C 1
ATOM 1754 O O . LEU A 1 208 ? -8.801 5.224 32.721 1.00 55.81 208 LEU A O 1
ATOM 1758 N N . LYS A 1 209 ? -7.908 7.154 32.043 1.00 54.94 209 LYS A N 1
ATOM 1759 C CA . LYS A 1 209 ? -9.202 7.802 31.774 1.00 54.94 209 LYS A CA 1
ATOM 1760 C C . LYS A 1 209 ? -9.957 7.137 30.628 1.00 54.94 209 LYS A C 1
ATOM 1762 O O . LYS A 1 209 ? -11.156 6.938 30.757 1.00 54.94 209 LYS A O 1
ATOM 1767 N N . ILE A 1 210 ? -9.280 6.784 29.535 1.00 58.84 210 ILE A N 1
ATOM 1768 C CA . ILE A 1 210 ? -9.896 6.061 28.412 1.00 58.84 210 ILE A CA 1
ATOM 1769 C C . ILE A 1 210 ? -10.402 4.696 28.887 1.00 58.84 210 ILE A C 1
ATOM 1771 O O . ILE A 1 210 ? -11.558 4.361 28.653 1.00 58.84 210 ILE A O 1
ATOM 1775 N N . VAL A 1 211 ? -9.574 3.966 29.633 1.00 58.44 211 VAL A N 1
ATOM 1776 C CA . VAL A 1 211 ? -9.914 2.679 30.246 1.00 58.44 211 VAL A CA 1
ATOM 1777 C C . VAL A 1 211 ? -11.114 2.798 31.182 1.00 58.44 211 VAL A C 1
ATOM 1779 O O . VAL A 1 211 ? -12.055 2.026 31.063 1.00 58.44 211 VAL A O 1
ATOM 1782 N N . ILE A 1 212 ? -11.120 3.779 32.084 1.00 56.31 212 ILE A N 1
ATOM 1783 C CA . ILE A 1 212 ? -12.224 4.004 33.023 1.00 56.31 212 ILE A CA 1
ATOM 1784 C C . ILE A 1 212 ? -13.503 4.384 32.272 1.00 56.31 212 ILE A C 1
ATOM 1786 O O . ILE A 1 212 ? -14.553 3.821 32.560 1.00 56.31 212 ILE A O 1
ATOM 1790 N N . CYS A 1 213 ? -13.436 5.286 31.288 1.00 53.97 213 CYS A N 1
ATOM 1791 C CA . CYS A 1 213 ? -14.599 5.666 30.483 1.00 53.97 213 CYS A CA 1
ATOM 1792 C C . CYS A 1 213 ? -15.203 4.462 29.751 1.00 53.97 213 CYS A C 1
ATOM 1794 O O . CYS A 1 213 ? -16.420 4.314 29.708 1.00 53.97 213 CYS A O 1
ATOM 1796 N N . VAL A 1 214 ? -14.354 3.588 29.218 1.00 52.59 214 VAL A N 1
ATOM 1797 C CA . VAL A 1 214 ? -14.754 2.366 28.517 1.00 52.59 214 VAL A CA 1
ATOM 1798 C C . VAL A 1 214 ? -15.366 1.340 29.474 1.00 52.59 214 VAL A C 1
ATOM 1800 O O . VAL A 1 214 ? -16.424 0.791 29.177 1.00 52.59 214 VAL A O 1
ATOM 1803 N N . SER A 1 215 ? -14.745 1.112 30.634 1.00 51.66 215 SER A N 1
ATOM 1804 C CA . SER A 1 215 ? -15.244 0.181 31.655 1.00 51.66 215 SER A CA 1
ATOM 1805 C C . SER A 1 215 ? -16.556 0.647 32.285 1.00 51.66 215 SER A C 1
ATOM 1807 O O . SER A 1 215 ? -17.407 -0.168 32.618 1.00 51.66 215 SER A O 1
ATOM 1809 N N . ILE A 1 216 ? -16.752 1.958 32.442 1.00 51.44 216 ILE A N 1
ATOM 1810 C CA . ILE A 1 216 ? -18.033 2.512 32.895 1.00 51.44 216 ILE A CA 1
ATOM 1811 C C . ILE A 1 216 ? -19.100 2.306 31.815 1.00 51.44 216 ILE A C 1
ATOM 1813 O O . ILE A 1 216 ? -20.223 1.931 32.134 1.00 51.44 216 ILE A O 1
ATOM 1817 N N . TYR A 1 217 ? -18.758 2.494 30.539 1.00 47.56 217 TYR A N 1
ATOM 1818 C CA . TYR A 1 217 ? -19.709 2.317 29.443 1.00 47.56 217 TYR A CA 1
ATOM 1819 C C . TYR A 1 217 ? -20.173 0.858 29.289 1.00 47.56 217 TYR A C 1
ATOM 1821 O O . TYR A 1 217 ? -21.365 0.614 29.110 1.00 47.56 217 TYR A O 1
ATOM 1829 N N . SER A 1 218 ? -19.270 -0.121 29.426 1.00 45.38 218 SER A N 1
ATOM 1830 C CA . SER A 1 218 ? -19.620 -1.551 29.360 1.00 45.38 218 SER A CA 1
ATOM 1831 C C . SER A 1 218 ? -20.465 -2.037 30.543 1.00 45.38 218 SER A C 1
ATOM 1833 O O . SER A 1 218 ? -21.234 -2.986 30.396 1.00 45.38 218 SER A O 1
ATOM 1835 N N . VAL A 1 219 ? -20.356 -1.382 31.702 1.00 44.12 219 VAL A N 1
ATOM 1836 C CA . VAL A 1 219 ? -21.199 -1.648 32.880 1.00 44.12 219 VAL A CA 1
ATOM 1837 C C . VAL A 1 219 ? -22.579 -0.994 32.757 1.00 44.12 219 VAL A C 1
ATOM 1839 O O . VAL A 1 219 ? -23.531 -1.499 33.330 1.00 44.12 219 VAL A O 1
ATOM 1842 N N . VAL A 1 220 ? -22.711 0.106 32.012 1.00 44.38 220 VAL A N 1
ATOM 1843 C CA . VAL A 1 220 ? -23.991 0.819 31.829 1.00 44.38 220 VAL A CA 1
ATOM 1844 C C . VAL A 1 220 ? -24.877 0.187 30.744 1.00 44.38 220 VAL A C 1
ATOM 1846 O O . VAL A 1 220 ? -26.084 0.410 30.745 1.00 44.38 220 VAL A O 1
ATOM 1849 N N . GLN A 1 221 ? -24.304 -0.586 29.815 1.00 41.41 221 GLN A N 1
ATOM 1850 C CA . GLN A 1 221 ? -25.057 -1.266 28.749 1.00 41.41 221 GLN A CA 1
ATOM 1851 C C . GLN A 1 221 ? -25.492 -2.709 29.072 1.00 41.41 221 GLN A C 1
ATOM 1853 O O . GLN A 1 221 ? -26.231 -3.291 28.278 1.00 41.41 221 GLN A O 1
ATOM 1858 N N . ASN A 1 222 ? -25.068 -3.268 30.209 1.00 40.16 222 ASN A N 1
ATOM 1859 C CA . ASN A 1 222 ? -25.565 -4.542 30.754 1.00 40.16 222 ASN A CA 1
ATOM 1860 C C . ASN A 1 222 ? -26.545 -4.287 31.901 1.00 40.16 222 ASN A C 1
ATOM 1862 O O . ASN A 1 222 ? -27.479 -5.103 32.057 1.00 40.16 222 ASN A O 1
#